Protein AF-A0A945FHS1-F1 (afdb_monomer_lite)

Sequence (230 aa):
MSFWIDMRTEGNWQTGWTIFYWGWWISWSPFVGIFIARISKGRTLREFVLNVFVVPALVTFVWLAVFGGTGLHMEINNTAEIADVVNTDVALSLHTVLEHLPFSTVTVALGTLLVIVFFVTSSDSGSLVVDMITSGGHPNPHTSQRIFWAFSEGAVACVLLYSGGLKALQTASIITGFPIVILLLVGCYGLVKAFRVDAAVEGVPSKTDLVAGYDSNATSEISDKNPQSA

Radius of gyration: 22.57 Å; chains: 1; bounding box: 72×39×58 Å

pLDDT: mean 85.51, std 13.27, range [36.81, 97.94]

Structure (mmCIF, N/CA/C/O backbone):
data_AF-A0A945FHS1-F1
#
_entry.id   AF-A0A945FHS1-F1
#
loop_
_atom_site.group_PDB
_atom_site.id
_atom_site.type_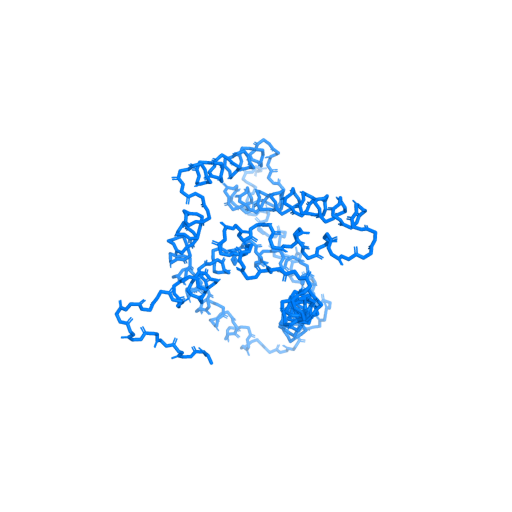symbol
_atom_site.label_atom_id
_atom_site.label_alt_id
_atom_site.label_comp_id
_atom_site.label_asym_id
_atom_site.label_entity_id
_atom_site.label_seq_id
_atom_site.pdbx_PDB_ins_code
_atom_site.Cartn_x
_atom_site.Cartn_y
_atom_site.Cartn_z
_atom_site.occupancy
_atom_site.B_iso_or_equiv
_atom_site.auth_seq_id
_atom_site.auth_comp_id
_atom_site.auth_asym_id
_atom_site.auth_atom_id
_atom_site.pdbx_PDB_model_num
ATOM 1 N N . MET A 1 1 ? -18.799 -1.098 -12.683 1.00 75.00 1 MET A N 1
ATOM 2 C CA . MET A 1 1 ? -18.170 0.019 -11.942 1.00 75.00 1 MET A CA 1
ATOM 3 C C . MET A 1 1 ? -17.055 0.727 -12.719 1.00 75.00 1 MET A C 1
ATOM 5 O O . MET A 1 1 ? -16.821 1.890 -12.440 1.00 75.00 1 MET A O 1
ATOM 9 N N . SER A 1 2 ? -16.399 0.104 -13.709 1.00 75.50 2 SER A N 1
ATOM 10 C CA . SER A 1 2 ? -15.180 0.642 -14.351 1.00 75.50 2 SER A CA 1
ATOM 11 C C . SER A 1 2 ? -15.298 2.009 -15.048 1.00 75.50 2 SER A C 1
ATOM 13 O O . SER A 1 2 ? -14.294 2.694 -15.177 1.00 75.50 2 SER A O 1
ATOM 15 N N . PHE A 1 3 ? -16.498 2.415 -15.475 1.00 85.00 3 PHE A N 1
ATOM 16 C CA . PHE A 1 3 ? -16.758 3.713 -16.124 1.00 85.00 3 PHE A CA 1
ATOM 17 C C . PHE A 1 3 ? -17.772 4.564 -15.353 1.00 85.00 3 PHE A C 1
ATOM 19 O O . PHE A 1 3 ? -18.408 5.450 -15.919 1.00 85.00 3 PHE A O 1
ATOM 26 N N . TRP A 1 4 ? -17.998 4.249 -14.078 1.00 85.06 4 TRP A N 1
ATOM 27 C CA . TRP A 1 4 ? -18.968 4.981 -13.280 1.00 85.06 4 TRP A CA 1
ATOM 28 C C . TRP A 1 4 ? -18.378 6.325 -12.840 1.00 85.06 4 TRP A C 1
ATOM 30 O O . TRP A 1 4 ? -17.307 6.369 -12.235 1.00 85.06 4 TRP A O 1
ATOM 40 N N . ILE A 1 5 ? -19.081 7.406 -13.174 1.00 84.81 5 ILE A N 1
ATOM 41 C CA . ILE A 1 5 ? -18.760 8.777 -12.782 1.00 84.81 5 ILE A CA 1
ATOM 42 C C . ILE A 1 5 ? -19.981 9.330 -12.058 1.00 84.81 5 ILE A C 1
ATOM 44 O O . ILE A 1 5 ? -21.092 9.296 -12.596 1.00 84.81 5 ILE A O 1
ATOM 48 N N . ASP A 1 6 ? -19.774 9.826 -10.845 1.00 82.88 6 ASP A N 1
ATOM 49 C CA . ASP A 1 6 ? -20.821 10.476 -10.077 1.00 82.88 6 ASP A CA 1
ATOM 50 C C . ASP A 1 6 ? -21.042 11.891 -10.622 1.00 82.88 6 ASP A C 1
ATOM 52 O O . ASP A 1 6 ? -20.223 12.788 -10.438 1.00 82.88 6 ASP A O 1
ATOM 56 N N . MET A 1 7 ? -22.142 12.083 -11.352 1.00 81.12 7 MET A N 1
ATOM 57 C CA . MET A 1 7 ? -22.537 13.393 -11.886 1.00 81.12 7 MET A CA 1
ATOM 58 C C . MET A 1 7 ? -23.374 14.207 -10.889 1.00 81.12 7 MET A C 1
ATOM 60 O O . MET A 1 7 ? -23.830 15.303 -11.217 1.00 81.12 7 MET A O 1
ATOM 64 N N . ARG A 1 8 ? -23.616 13.686 -9.679 1.00 83.00 8 ARG A N 1
ATOM 65 C CA . ARG A 1 8 ? -24.352 14.409 -8.642 1.00 83.00 8 ARG A CA 1
ATOM 66 C C . ARG A 1 8 ? -23.442 15.459 -8.012 1.00 83.00 8 ARG A C 1
ATOM 68 O O . ARG A 1 8 ? -22.370 15.141 -7.513 1.00 83.00 8 ARG A O 1
ATOM 75 N N . THR A 1 9 ? -23.919 16.695 -7.927 1.00 65.12 9 THR A N 1
ATOM 76 C CA . THR A 1 9 ? -23.208 17.822 -7.296 1.00 65.12 9 THR A CA 1
ATOM 77 C C . THR A 1 9 ? -22.876 17.608 -5.814 1.00 65.12 9 THR A C 1
ATOM 79 O O . THR A 1 9 ? -21.950 18.231 -5.309 1.00 65.12 9 THR A O 1
ATOM 82 N N . GLU A 1 10 ? -23.591 16.716 -5.123 1.00 66.94 10 GLU A N 1
ATOM 83 C CA . GLU A 1 10 ? -23.382 16.389 -3.700 1.00 66.94 10 GLU A CA 1
ATOM 84 C C . GLU A 1 10 ? -22.726 15.011 -3.476 1.00 66.94 10 GLU A C 1
ATOM 86 O O . GLU A 1 10 ? -22.517 14.583 -2.340 1.00 66.94 10 GLU A O 1
ATOM 91 N N . GLY A 1 11 ? -22.423 14.273 -4.547 1.00 67.12 11 GLY A N 1
ATOM 92 C CA . GLY A 1 11 ? -21.878 12.922 -4.465 1.00 67.12 11 GLY A CA 1
ATOM 93 C C . GLY A 1 11 ? -20.376 12.909 -4.176 1.00 67.12 11 GLY A C 1
ATOM 94 O O . GLY A 1 11 ? -19.567 13.112 -5.073 1.00 67.12 11 GLY A O 1
ATOM 95 N N . ASN A 1 12 ? -19.974 12.648 -2.926 1.00 81.25 12 ASN A N 1
ATOM 96 C CA . ASN A 1 12 ? -18.553 12.530 -2.542 1.00 81.25 12 ASN A CA 1
ATOM 97 C C . ASN A 1 12 ? -18.061 11.068 -2.450 1.00 81.25 12 ASN A C 1
ATOM 99 O O . ASN A 1 12 ? -16.925 10.789 -2.065 1.00 81.25 12 ASN A O 1
ATOM 103 N N . TRP A 1 13 ? -18.907 10.096 -2.802 1.00 86.50 13 TRP A N 1
ATOM 104 C CA . TRP A 1 13 ? -18.553 8.682 -2.671 1.00 86.50 13 TRP A CA 1
ATOM 105 C C . TRP A 1 13 ? -17.420 8.286 -3.628 1.00 86.50 13 TRP A C 1
ATOM 107 O O . TRP A 1 13 ? -16.480 7.595 -3.232 1.00 86.50 13 TRP A O 1
ATOM 117 N N . GLN A 1 14 ? -17.456 8.766 -4.877 1.00 88.06 14 GLN A N 1
ATOM 118 C CA . GLN A 1 14 ? -16.429 8.432 -5.868 1.00 88.06 14 GLN A CA 1
ATOM 119 C C . GLN A 1 14 ? -15.035 8.896 -5.427 1.00 88.06 14 GLN A C 1
ATOM 121 O O . GLN A 1 14 ? -14.067 8.146 -5.572 1.00 88.06 14 GLN A O 1
ATOM 126 N N . THR A 1 15 ? -14.942 10.104 -4.870 1.00 85.19 15 THR A N 1
ATOM 127 C CA . THR A 1 15 ? -13.688 10.685 -4.381 1.00 85.19 15 THR A CA 1
ATOM 128 C C . THR A 1 15 ? -13.183 9.961 -3.138 1.00 85.19 15 THR A C 1
ATOM 130 O O . THR A 1 15 ? -12.006 9.609 -3.086 1.00 85.19 15 THR A O 1
ATOM 133 N N . GLY A 1 16 ? -14.070 9.684 -2.174 1.00 86.25 16 GLY A N 1
ATOM 134 C CA . GLY A 1 16 ? -13.713 9.013 -0.920 1.00 86.25 16 GLY A CA 1
ATOM 135 C C . GLY A 1 16 ? -13.262 7.558 -1.082 1.00 86.25 16 GLY A C 1
ATOM 136 O O . GLY A 1 16 ? -12.476 7.076 -0.273 1.00 86.25 16 GLY A O 1
ATOM 137 N N . TRP A 1 17 ? -13.715 6.872 -2.135 1.00 89.81 17 TRP A N 1
ATOM 138 C CA . TRP A 1 17 ? -13.420 5.454 -2.352 1.00 89.81 17 TRP A CA 1
ATOM 139 C C . TRP A 1 17 ? -12.622 5.211 -3.626 1.00 89.81 17 TRP A C 1
ATOM 141 O O . TRP A 1 17 ? -11.438 4.888 -3.579 1.00 89.81 17 TRP A O 1
ATOM 151 N N . THR A 1 18 ? -13.266 5.360 -4.784 1.00 91.44 18 THR A N 1
ATOM 152 C CA . THR A 1 18 ? -12.695 4.919 -6.063 1.00 91.44 18 THR A CA 1
ATOM 153 C C . THR A 1 18 ? -11.445 5.725 -6.410 1.00 91.44 18 THR A C 1
ATOM 155 O O . THR A 1 18 ? -10.383 5.144 -6.614 1.00 91.44 18 THR A O 1
ATOM 158 N N . ILE A 1 19 ? -11.539 7.057 -6.439 1.00 90.19 19 ILE A N 1
ATOM 159 C CA . ILE A 1 19 ? -10.417 7.936 -6.809 1.00 90.19 19 ILE A CA 1
ATOM 160 C C . ILE A 1 19 ? -9.303 7.864 -5.763 1.00 90.19 19 ILE A C 1
ATOM 162 O O . ILE A 1 19 ? -8.133 7.820 -6.139 1.00 90.19 19 ILE A O 1
ATOM 166 N N . PHE A 1 20 ? -9.652 7.792 -4.475 1.00 91.38 20 PHE A N 1
ATOM 167 C CA . PHE A 1 20 ? -8.680 7.566 -3.408 1.00 91.38 20 PHE A CA 1
ATOM 168 C C . PHE A 1 20 ? -7.864 6.287 -3.640 1.00 91.38 20 PHE A C 1
ATOM 170 O O . PHE A 1 20 ? -6.638 6.366 -3.708 1.00 91.38 20 PHE A O 1
ATOM 177 N N . TYR A 1 21 ? -8.515 5.132 -3.822 1.00 92.94 21 TYR A N 1
ATOM 178 C CA . TYR A 1 21 ? -7.799 3.875 -4.049 1.00 92.94 21 TYR A CA 1
ATOM 179 C C . TYR A 1 21 ? -6.985 3.896 -5.344 1.00 92.94 21 TYR A C 1
ATOM 181 O O . TYR A 1 21 ? -5.862 3.407 -5.343 1.00 92.94 21 TYR A 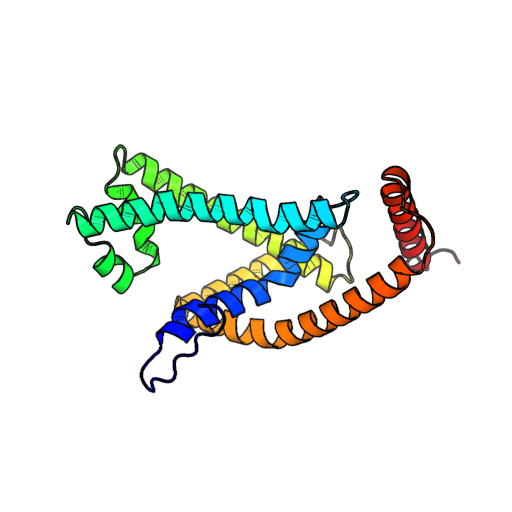O 1
ATOM 189 N N . TRP A 1 22 ? -7.481 4.502 -6.429 1.00 92.50 22 TRP A N 1
ATOM 190 C CA . TRP A 1 22 ? -6.669 4.700 -7.637 1.00 92.50 22 TRP A CA 1
ATOM 191 C C . TRP A 1 22 ? -5.402 5.509 -7.342 1.00 92.50 22 TRP A C 1
ATOM 193 O O . TRP A 1 22 ? -4.307 5.065 -7.679 1.00 92.50 22 TRP A O 1
ATOM 203 N N . GLY A 1 23 ? -5.539 6.663 -6.682 1.00 92.31 23 GLY A N 1
ATOM 204 C CA . GLY A 1 23 ? -4.409 7.514 -6.311 1.00 92.31 23 GLY A CA 1
ATOM 205 C C . GLY A 1 23 ? -3.408 6.799 -5.405 1.00 92.31 23 GLY A C 1
ATOM 206 O O . GLY A 1 23 ? -2.205 6.903 -5.624 1.00 92.31 23 GLY A O 1
ATOM 207 N N . TRP A 1 24 ? -3.898 6.022 -4.438 1.00 93.62 24 TRP A N 1
ATOM 208 C CA . TRP A 1 24 ? -3.073 5.196 -3.556 1.00 93.62 24 TRP A CA 1
ATOM 209 C C . TRP A 1 24 ? -2.323 4.095 -4.311 1.00 93.62 24 TRP A C 1
ATOM 211 O O . TRP A 1 24 ? -1.098 4.020 -4.225 1.00 93.62 24 TRP A O 1
ATOM 221 N N . TRP A 1 25 ? -3.004 3.270 -5.105 1.00 93.56 25 TRP A N 1
ATOM 222 C CA . TRP A 1 25 ? -2.327 2.195 -5.836 1.00 93.56 25 TRP A CA 1
ATOM 223 C C . TRP A 1 25 ? -1.302 2.727 -6.841 1.00 93.56 25 TRP A C 1
ATOM 225 O O . TRP A 1 25 ? -0.237 2.133 -7.006 1.00 93.56 25 TRP A O 1
ATOM 235 N N . ILE A 1 26 ? -1.594 3.863 -7.477 1.00 94.06 26 ILE A N 1
ATOM 236 C CA . ILE A 1 26 ? -0.668 4.530 -8.393 1.00 94.06 26 ILE A CA 1
ATOM 237 C C . ILE A 1 26 ? 0.544 5.097 -7.647 1.00 94.06 26 ILE A C 1
ATOM 239 O O . ILE A 1 26 ? 1.668 4.894 -8.096 1.00 94.06 26 ILE A O 1
ATOM 243 N N . SER A 1 27 ? 0.362 5.773 -6.508 1.00 90.62 27 SER A N 1
ATOM 244 C CA . SER A 1 27 ? 1.498 6.325 -5.753 1.00 90.62 27 SER A CA 1
ATOM 245 C C . SER A 1 27 ? 2.447 5.227 -5.253 1.00 90.62 27 SER A C 1
ATOM 247 O O . SER A 1 27 ? 3.658 5.433 -5.191 1.00 90.62 27 SER A O 1
ATOM 249 N N . TRP A 1 28 ? 1.919 4.031 -4.977 1.00 89.75 28 TRP A N 1
ATOM 250 C CA . TRP A 1 28 ? 2.687 2.857 -4.551 1.00 89.75 28 TRP A CA 1
ATOM 251 C C . TRP A 1 28 ? 3.297 2.036 -5.691 1.00 89.75 28 TRP A C 1
ATOM 253 O O . TRP A 1 28 ? 4.141 1.168 -5.443 1.00 89.75 28 TRP A O 1
ATOM 263 N N . SER A 1 29 ? 2.914 2.279 -6.945 1.00 90.88 29 SER A N 1
ATOM 264 C CA . SER A 1 29 ? 3.340 1.431 -8.058 1.00 90.88 29 SER A CA 1
ATOM 265 C C . SER A 1 29 ? 4.860 1.366 -8.280 1.00 90.88 29 SER A C 1
ATOM 267 O O . SER A 1 29 ? 5.324 0.285 -8.644 1.00 90.88 29 SER A O 1
ATOM 269 N N . PRO A 1 30 ? 5.675 2.429 -8.071 1.00 84.81 30 PRO A N 1
ATOM 270 C CA . PRO A 1 30 ? 7.128 2.324 -8.246 1.00 84.81 30 PRO A CA 1
ATOM 271 C C . PRO A 1 30 ? 7.759 1.358 -7.235 1.00 84.81 30 PRO A C 1
ATOM 273 O O . PRO A 1 30 ? 8.598 0.533 -7.597 1.00 84.81 30 PRO A O 1
ATOM 276 N N . PHE A 1 31 ? 7.292 1.418 -5.984 1.00 83.94 31 PHE A N 1
ATOM 277 C CA . PHE A 1 31 ? 7.721 0.537 -4.902 1.00 83.94 31 PHE A CA 1
ATOM 278 C C . PHE A 1 31 ? 7.384 -0.926 -5.207 1.00 83.94 31 PHE A C 1
ATOM 280 O O . PHE A 1 31 ? 8.269 -1.785 -5.264 1.00 83.94 31 PHE A O 1
ATOM 287 N N . VAL A 1 32 ? 6.106 -1.195 -5.482 1.00 89.00 32 VAL A N 1
ATOM 288 C CA . VAL A 1 32 ? 5.618 -2.547 -5.773 1.00 89.00 32 VAL A CA 1
ATOM 289 C C . VAL A 1 32 ? 6.242 -3.093 -7.060 1.00 89.00 32 VAL A C 1
ATOM 291 O O . VAL A 1 32 ? 6.604 -4.267 -7.117 1.00 89.00 32 VAL A O 1
ATOM 294 N N . GLY A 1 33 ? 6.429 -2.248 -8.075 1.00 87.94 33 GLY A N 1
ATOM 295 C CA . GLY A 1 33 ? 7.018 -2.621 -9.359 1.00 87.94 33 GLY A CA 1
ATOM 296 C C . GLY A 1 33 ? 8.448 -3.142 -9.232 1.00 87.94 33 GLY A C 1
ATOM 297 O O . GLY A 1 33 ? 8.756 -4.200 -9.779 1.00 87.94 33 GLY A O 1
ATOM 298 N N . ILE A 1 34 ? 9.308 -2.460 -8.465 1.00 84.81 34 ILE A N 1
ATOM 299 C CA . ILE A 1 34 ? 10.694 -2.901 -8.228 1.00 84.81 34 ILE A CA 1
ATOM 300 C C . ILE A 1 34 ? 10.718 -4.227 -7.462 1.00 84.81 34 ILE A C 1
ATOM 302 O O . ILE A 1 34 ? 11.462 -5.141 -7.827 1.00 84.81 34 ILE A O 1
ATOM 306 N N . PHE A 1 35 ? 9.891 -4.357 -6.422 1.00 83.06 35 PHE A N 1
ATOM 307 C CA . PHE A 1 35 ? 9.800 -5.589 -5.642 1.00 83.06 35 PHE A CA 1
ATOM 308 C C . PHE A 1 35 ? 9.368 -6.777 -6.511 1.00 83.06 35 PHE A C 1
ATOM 310 O O . PHE A 1 35 ? 10.050 -7.804 -6.556 1.00 83.06 35 PHE A O 1
ATOM 317 N N . ILE A 1 36 ? 8.272 -6.608 -7.256 1.00 88.25 36 ILE A N 1
ATOM 318 C CA . ILE A 1 36 ? 7.726 -7.626 -8.152 1.00 88.25 36 ILE A CA 1
ATOM 319 C C . ILE A 1 36 ? 8.733 -7.985 -9.253 1.00 88.25 36 ILE A C 1
ATOM 321 O O . ILE A 1 36 ? 8.897 -9.168 -9.553 1.00 88.25 36 ILE A O 1
ATOM 325 N N . ALA A 1 37 ? 9.449 -7.007 -9.816 1.00 85.94 37 ALA A N 1
ATOM 326 C CA . ALA A 1 37 ? 10.489 -7.257 -10.811 1.00 85.94 37 ALA A CA 1
ATOM 327 C C . ALA A 1 37 ? 11.614 -8.147 -10.255 1.00 85.94 37 ALA A C 1
ATOM 329 O O . ALA A 1 37 ? 12.014 -9.112 -10.906 1.00 85.94 37 ALA A O 1
ATOM 330 N N . ARG A 1 38 ? 12.076 -7.890 -9.022 1.00 82.12 38 ARG A N 1
ATOM 331 C CA . ARG A 1 38 ? 13.154 -8.662 -8.378 1.00 82.12 38 ARG A CA 1
ATOM 332 C C . ARG A 1 38 ? 12.782 -10.120 -8.130 1.00 82.12 38 ARG A C 1
ATOM 334 O O . ARG A 1 38 ? 13.566 -11.011 -8.446 1.00 82.12 38 ARG A O 1
ATOM 341 N N . ILE A 1 39 ? 11.585 -10.379 -7.605 1.00 86.25 39 ILE A N 1
ATOM 342 C CA . ILE A 1 39 ? 11.136 -11.754 -7.312 1.00 86.25 39 ILE A CA 1
ATOM 343 C C . ILE A 1 39 ? 10.682 -12.524 -8.563 1.00 86.25 39 ILE A C 1
ATOM 345 O O . ILE A 1 39 ? 10.406 -13.722 -8.491 1.00 86.25 39 ILE A O 1
ATOM 349 N N . SER A 1 40 ? 10.597 -11.845 -9.710 1.00 87.75 40 SER A N 1
ATOM 350 C CA . SER A 1 40 ? 10.141 -12.424 -10.977 1.00 87.75 40 SER A CA 1
ATOM 351 C C . SER A 1 40 ? 11.277 -12.777 -11.945 1.00 87.75 40 SER A C 1
ATOM 353 O O . SER A 1 40 ? 10.995 -13.131 -13.091 1.00 87.75 40 SER A O 1
ATOM 355 N N . LYS A 1 41 ? 12.548 -12.730 -11.504 1.00 82.25 41 LYS A N 1
ATOM 356 C CA . LYS A 1 41 ? 13.711 -13.135 -12.319 1.00 82.25 41 LYS A CA 1
ATOM 357 C C . LYS A 1 41 ? 13.510 -14.556 -12.874 1.00 82.25 41 LYS A C 1
ATOM 359 O O . LYS A 1 41 ? 13.178 -15.480 -12.135 1.00 82.25 41 LYS A O 1
ATOM 364 N N . GLY A 1 42 ? 13.708 -14.720 -14.185 1.00 82.50 42 GLY A N 1
ATOM 365 C CA . GLY A 1 42 ? 13.626 -16.016 -14.876 1.00 82.50 42 GLY A CA 1
ATOM 366 C C . GLY A 1 42 ? 12.209 -16.540 -15.157 1.00 82.50 42 GLY A C 1
ATOM 367 O O . GLY A 1 42 ? 12.068 -17.675 -15.616 1.00 82.50 42 GLY A O 1
ATOM 368 N N . ARG A 1 43 ? 11.156 -15.751 -14.898 1.00 85.88 43 ARG A N 1
ATOM 369 C CA . ARG A 1 43 ? 9.770 -16.099 -15.258 1.00 85.88 43 ARG A CA 1
ATOM 370 C C . ARG A 1 43 ? 9.427 -15.601 -16.659 1.00 85.88 43 ARG A C 1
ATOM 372 O O . ARG A 1 43 ? 9.873 -14.534 -17.071 1.00 85.88 43 ARG A O 1
ATOM 379 N N . THR A 1 44 ? 8.586 -16.340 -17.377 1.00 87.75 44 THR A N 1
ATOM 380 C CA . THR A 1 44 ? 8.021 -15.850 -18.646 1.00 87.75 44 THR A CA 1
ATOM 381 C C . THR A 1 44 ? 7.026 -14.714 -18.391 1.00 87.75 44 THR A C 1
ATOM 383 O O . THR A 1 44 ? 6.398 -14.660 -17.331 1.00 87.75 44 THR A O 1
ATOM 386 N N . LEU A 1 45 ? 6.800 -13.840 -19.380 1.00 88.00 45 LEU A N 1
ATOM 387 C CA . LEU A 1 45 ? 5.833 -12.739 -19.252 1.00 88.00 45 LEU A CA 1
ATOM 388 C C . LEU A 1 45 ? 4.416 -13.242 -18.916 1.00 88.00 45 LEU A C 1
ATOM 390 O O . LEU A 1 45 ? 3.698 -12.617 -18.142 1.00 88.00 45 LEU A O 1
ATOM 394 N N . ARG A 1 46 ? 4.019 -14.404 -19.451 1.00 89.19 46 ARG A N 1
ATOM 395 C CA . ARG A 1 46 ? 2.709 -15.007 -19.163 1.00 89.19 46 ARG A CA 1
ATOM 396 C C . ARG A 1 46 ? 2.599 -15.468 -17.710 1.00 89.19 46 ARG A C 1
ATOM 398 O O . ARG A 1 46 ? 1.612 -15.149 -17.054 1.00 89.19 46 ARG A O 1
ATOM 405 N N . GLU A 1 47 ? 3.594 -16.205 -17.212 1.00 90.69 47 GLU A N 1
ATOM 406 C CA . GLU A 1 47 ? 3.645 -16.633 -15.805 1.00 90.69 47 GLU A CA 1
ATOM 407 C C . GLU A 1 47 ? 3.692 -15.417 -14.872 1.00 90.69 47 GLU A C 1
ATOM 409 O O . GLU A 1 47 ? 3.037 -15.407 -13.832 1.00 90.69 47 GLU A O 1
ATOM 414 N N . PHE A 1 48 ? 4.445 -14.382 -15.247 1.00 90.88 48 PHE A N 1
ATOM 415 C CA . PHE A 1 48 ? 4.525 -13.123 -14.519 1.00 90.88 48 PHE A CA 1
ATOM 416 C C . PHE A 1 48 ? 3.151 -12.460 -14.377 1.00 90.88 48 PHE A C 1
ATOM 418 O O . PHE A 1 48 ? 2.682 -12.269 -13.257 1.00 90.88 48 PHE A O 1
ATOM 425 N N . VAL A 1 49 ? 2.482 -12.178 -15.501 1.00 92.94 49 VAL A N 1
ATOM 426 C CA . VAL A 1 49 ? 1.169 -11.519 -15.522 1.00 92.94 49 VAL A CA 1
ATOM 427 C C . VAL A 1 49 ? 0.155 -12.339 -14.724 1.00 92.94 49 VAL A C 1
ATOM 429 O O . VAL A 1 49 ? -0.465 -11.812 -13.805 1.00 92.94 49 VAL A O 1
ATOM 432 N N . LEU A 1 50 ? 0.025 -13.641 -14.991 1.00 94.69 50 LEU A N 1
ATOM 433 C CA . LEU A 1 50 ? -0.948 -14.476 -14.280 1.00 94.69 50 LEU A CA 1
ATOM 434 C C . LEU A 1 50 ? -0.725 -14.474 -12.764 1.00 94.69 50 LEU A C 1
ATOM 436 O O . LEU A 1 50 ? -1.683 -14.306 -12.016 1.00 94.69 50 LEU A O 1
ATOM 440 N N . ASN A 1 51 ? 0.520 -14.598 -12.301 1.00 91.88 51 ASN A N 1
ATOM 441 C CA . ASN A 1 51 ? 0.808 -14.598 -10.868 1.00 91.88 51 ASN A CA 1
ATOM 442 C C . ASN A 1 51 ? 0.503 -13.246 -10.211 1.00 91.88 51 ASN A C 1
ATOM 444 O O . ASN A 1 51 ? -0.076 -13.222 -9.127 1.00 91.88 51 ASN A O 1
ATOM 448 N N . VAL A 1 52 ? 0.862 -12.135 -10.863 1.00 93.31 52 VAL A N 1
ATOM 449 C CA . VAL A 1 52 ? 0.659 -10.776 -10.333 1.00 93.31 52 VAL A CA 1
ATOM 450 C C . VAL A 1 52 ? -0.823 -10.405 -10.265 1.00 93.31 52 VAL A C 1
ATOM 452 O O . VAL A 1 52 ? -1.224 -9.697 -9.347 1.00 93.31 52 VAL A O 1
ATOM 455 N N . PHE A 1 53 ? -1.652 -10.898 -11.187 1.00 93.69 53 PHE A N 1
ATOM 456 C CA . PHE A 1 53 ? -3.093 -10.644 -11.150 1.00 93.69 53 PHE A CA 1
ATOM 457 C C . PHE A 1 53 ? -3.844 -11.622 -10.240 1.00 93.69 53 PHE A C 1
ATOM 459 O O . PHE A 1 53 ? -4.659 -11.197 -9.426 1.00 93.69 53 PHE A O 1
ATOM 466 N N . VAL A 1 54 ? -3.594 -12.929 -10.364 1.00 96.06 54 VAL A N 1
ATOM 467 C CA . VAL A 1 54 ? -4.434 -13.959 -9.731 1.00 96.06 54 VAL A CA 1
ATOM 468 C C . VAL A 1 54 ? -4.133 -14.107 -8.245 1.00 96.06 54 VAL A C 1
ATOM 470 O O . VAL A 1 54 ? -5.064 -14.134 -7.442 1.00 96.06 54 VAL A O 1
ATOM 473 N N . VAL A 1 55 ? -2.857 -14.197 -7.857 1.00 95.00 55 VAL A N 1
ATOM 474 C CA . VAL A 1 55 ? -2.498 -14.494 -6.460 1.00 95.00 55 VAL A CA 1
ATOM 475 C C . VAL A 1 55 ? -2.963 -13.375 -5.518 1.00 95.00 55 VAL A C 1
ATOM 477 O O . VAL A 1 55 ? -3.679 -13.690 -4.564 1.00 95.00 55 VAL A O 1
ATOM 480 N N . PRO A 1 56 ? -2.673 -12.082 -5.775 1.00 93.75 56 PRO A N 1
ATOM 481 C CA . PRO A 1 56 ? -3.164 -11.007 -4.918 1.00 93.75 56 PRO A CA 1
ATOM 482 C C . PRO A 1 56 ? -4.689 -10.904 -4.923 1.00 93.75 56 PRO A C 1
ATOM 484 O O . PRO A 1 56 ? -5.279 -10.746 -3.860 1.00 93.75 56 PRO A O 1
ATOM 487 N N . ALA A 1 57 ? -5.342 -11.068 -6.081 1.00 96.12 57 ALA A N 1
ATOM 488 C CA . ALA A 1 57 ? -6.799 -11.009 -6.163 1.00 96.12 57 ALA A CA 1
ATOM 489 C C . ALA A 1 57 ? -7.474 -12.085 -5.301 1.00 96.12 57 ALA A C 1
ATOM 491 O O . ALA A 1 57 ? -8.446 -11.784 -4.612 1.00 96.12 57 ALA A O 1
ATOM 492 N N . LEU A 1 58 ? -6.949 -13.315 -5.292 1.00 97.50 58 LEU A N 1
ATOM 493 C CA . LEU A 1 58 ? -7.474 -14.392 -4.450 1.00 97.50 58 LEU A CA 1
ATOM 494 C C . LEU A 1 58 ? -7.262 -14.111 -2.962 1.00 97.50 58 LEU A C 1
ATOM 496 O O . LEU A 1 58 ? -8.184 -14.305 -2.173 1.00 97.50 58 LEU A O 1
ATOM 500 N N . VAL A 1 59 ? -6.081 -13.625 -2.575 1.00 96.94 59 VAL A N 1
ATOM 501 C CA . VAL A 1 59 ? -5.798 -13.274 -1.175 1.00 96.94 59 VAL A CA 1
ATOM 502 C C . VAL A 1 59 ? -6.714 -12.141 -0.710 1.00 96.94 59 VAL A C 1
ATOM 504 O O . VAL A 1 59 ? -7.342 -12.260 0.340 1.00 96.94 59 VAL A O 1
ATOM 507 N N . THR A 1 60 ? -6.860 -11.077 -1.505 1.00 96.06 60 THR A N 1
ATOM 508 C CA . THR A 1 60 ? -7.779 -9.971 -1.206 1.00 96.06 60 THR A CA 1
ATOM 509 C C . THR A 1 60 ? -9.230 -10.442 -1.168 1.00 96.06 60 THR A C 1
ATOM 511 O O . THR A 1 60 ? -9.975 -10.030 -0.284 1.00 96.06 60 THR A O 1
ATOM 514 N N . PHE A 1 61 ? -9.635 -11.330 -2.078 1.00 97.31 61 PHE A N 1
ATOM 515 C CA . PHE A 1 61 ? -10.977 -11.904 -2.078 1.00 97.31 61 PHE A CA 1
ATOM 516 C C . PHE A 1 61 ? -11.256 -12.679 -0.789 1.00 97.31 61 PHE A C 1
ATOM 518 O O . PHE A 1 61 ? -12.264 -12.421 -0.140 1.00 97.31 61 PHE A O 1
ATOM 525 N N . VAL A 1 62 ? -10.353 -13.578 -0.383 1.00 97.94 62 VAL A N 1
ATOM 526 C CA . VAL A 1 62 ? -10.492 -14.337 0.869 1.00 97.94 62 VAL A CA 1
ATOM 527 C C . VAL A 1 62 ? -10.523 -13.393 2.068 1.00 97.94 62 VAL A C 1
ATOM 529 O O . VAL A 1 62 ? -11.382 -13.539 2.931 1.00 97.94 62 VAL A O 1
ATOM 532 N N . TRP A 1 63 ? -9.644 -12.390 2.103 1.00 96.06 63 TRP A N 1
ATOM 533 C CA . TRP A 1 63 ? -9.614 -11.400 3.177 1.00 96.06 63 TRP A CA 1
ATOM 534 C C . TRP A 1 63 ? -10.944 -10.645 3.307 1.00 96.06 63 TRP A C 1
ATOM 536 O O . TRP A 1 63 ? -11.524 -10.589 4.390 1.00 96.06 63 TRP A O 1
ATOM 546 N N . LEU A 1 64 ? -11.461 -10.103 2.201 1.00 96.00 64 LEU A N 1
ATOM 547 C CA . LEU A 1 64 ? -12.730 -9.374 2.188 1.00 96.00 64 LEU A CA 1
ATOM 548 C C . LEU A 1 64 ? -13.924 -10.289 2.484 1.00 96.00 64 LEU A C 1
ATOM 550 O O . LEU A 1 64 ? -14.836 -9.879 3.196 1.00 96.00 64 LEU A O 1
ATOM 554 N N . ALA A 1 65 ? -13.916 -11.526 1.985 1.00 97.00 65 ALA A N 1
ATOM 555 C CA . ALA A 1 65 ? -14.971 -12.496 2.256 1.00 97.00 65 ALA A CA 1
ATOM 556 C C . ALA A 1 65 ? -15.019 -12.881 3.740 1.00 97.00 65 ALA A C 1
ATOM 558 O O . ALA A 1 65 ? -16.101 -12.934 4.319 1.00 97.00 65 ALA A O 1
ATOM 559 N N . VAL A 1 66 ? -13.862 -13.107 4.369 1.00 95.62 66 VAL A N 1
ATOM 560 C CA . VAL A 1 66 ? -13.782 -13.478 5.786 1.00 95.62 66 VAL A CA 1
ATOM 561 C C . VAL A 1 66 ? -14.101 -12.279 6.675 1.00 95.62 66 VAL A C 1
ATOM 563 O O . VAL A 1 66 ? -15.078 -12.323 7.415 1.00 95.62 66 VAL A O 1
ATOM 566 N N . PHE A 1 67 ? -13.330 -11.192 6.605 1.00 93.69 67 PHE A N 1
ATOM 567 C CA . PHE A 1 67 ? -13.493 -10.070 7.537 1.00 93.69 67 PHE A CA 1
ATOM 568 C C . PHE A 1 67 ? -14.682 -9.180 7.182 1.00 93.69 67 PHE A C 1
ATOM 570 O O . PHE A 1 67 ? -15.482 -8.850 8.054 1.00 93.69 67 PHE A O 1
ATOM 577 N N . GLY A 1 68 ? -14.838 -8.835 5.902 1.00 93.94 68 GLY A N 1
ATOM 578 C CA . GLY A 1 68 ? -15.973 -8.040 5.432 1.00 93.94 68 GLY A CA 1
ATOM 579 C C . GLY A 1 68 ? -17.293 -8.799 5.554 1.00 93.94 68 GLY A C 1
ATOM 580 O O . GLY A 1 68 ? -18.281 -8.232 6.013 1.00 93.94 68 GLY A O 1
ATOM 581 N N . GLY A 1 69 ? -17.300 -10.096 5.231 1.00 95.06 69 GLY A N 1
ATOM 582 C CA . GLY A 1 69 ? -18.465 -10.957 5.443 1.00 95.06 69 GLY A CA 1
ATOM 583 C C . GLY A 1 69 ? -18.829 -11.111 6.921 1.00 95.06 69 GLY A C 1
ATOM 584 O O . GLY A 1 69 ? -20.005 -11.022 7.262 1.00 95.06 69 GLY A O 1
ATOM 585 N N . THR A 1 70 ? -17.839 -11.271 7.808 1.00 94.50 70 THR A N 1
ATOM 586 C CA . THR A 1 70 ? -18.077 -11.345 9.263 1.00 94.50 70 THR A CA 1
ATOM 587 C C . THR A 1 70 ? -18.642 -10.037 9.808 1.00 94.50 70 THR A C 1
ATOM 589 O O . THR A 1 70 ? -19.655 -10.064 10.502 1.00 94.50 70 THR A O 1
ATOM 592 N N . GLY A 1 71 ? -18.045 -8.893 9.458 1.00 94.12 71 GLY A N 1
ATOM 593 C CA . GLY A 1 71 ? -18.543 -7.582 9.884 1.00 94.12 71 GLY A CA 1
ATOM 594 C C . GLY A 1 71 ? -19.968 -7.316 9.395 1.00 94.12 71 GLY A C 1
ATOM 595 O O . GLY A 1 71 ? -20.823 -6.905 10.173 1.00 94.12 71 GLY A O 1
ATOM 596 N N . LEU A 1 72 ? -20.261 -7.650 8.134 1.00 94.62 72 LEU A N 1
ATOM 597 C CA . LEU A 1 72 ? -21.607 -7.529 7.576 1.00 94.62 72 LEU A CA 1
ATOM 598 C C . LEU A 1 72 ? -22.612 -8.461 8.272 1.00 94.62 72 LEU A C 1
ATOM 600 O O . LEU A 1 72 ? -23.742 -8.063 8.537 1.00 94.62 72 LEU A O 1
ATOM 604 N N . HIS A 1 73 ? -22.210 -9.693 8.586 1.00 94.88 73 HIS A N 1
ATOM 605 C CA . HIS A 1 73 ? -23.048 -10.637 9.323 1.00 94.88 73 HIS A CA 1
ATOM 606 C C . HIS A 1 73 ? -23.354 -10.144 10.746 1.00 94.88 73 HIS A C 1
ATOM 608 O O . HIS A 1 73 ? -24.472 -10.325 11.221 1.00 94.88 73 HIS A O 1
ATOM 614 N N . MET A 1 74 ? -22.388 -9.527 11.430 1.00 94.50 74 MET A N 1
ATOM 615 C CA . MET A 1 74 ? -22.596 -8.947 12.763 1.00 94.50 74 MET A CA 1
ATOM 616 C C . MET A 1 74 ? -23.566 -7.761 12.726 1.00 94.50 74 MET A C 1
ATOM 618 O O . MET A 1 74 ? -24.457 -7.700 13.571 1.00 94.50 74 MET A O 1
ATOM 622 N N . GLU A 1 75 ? -23.439 -6.887 11.725 1.00 93.81 75 GLU A N 1
ATOM 623 C CA . GLU A 1 75 ? -24.328 -5.737 11.517 1.00 93.81 75 GLU A CA 1
ATOM 624 C C . GLU A 1 75 ? -25.770 -6.186 11.227 1.00 93.81 75 GLU A C 1
ATOM 626 O O . GLU A 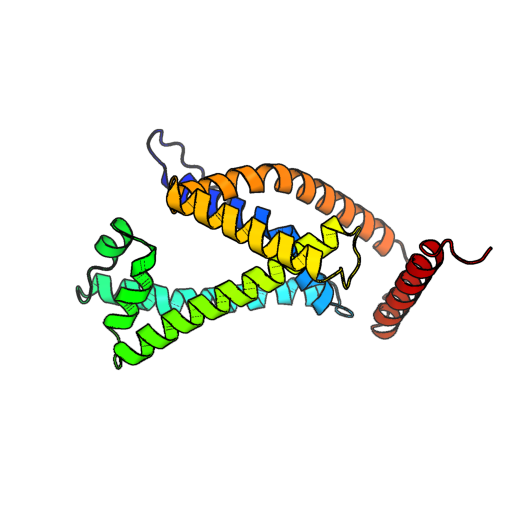1 75 ? -26.707 -5.788 11.912 1.00 93.81 75 GLU A O 1
ATOM 631 N N . ILE A 1 76 ? -25.962 -7.092 10.257 1.00 95.12 76 ILE A N 1
ATOM 632 C CA . ILE A 1 76 ? -27.299 -7.574 9.860 1.00 95.12 76 ILE A CA 1
ATOM 633 C C . ILE A 1 76 ? -28.021 -8.267 11.024 1.00 95.12 76 ILE A C 1
ATOM 635 O O . ILE A 1 76 ? -29.241 -8.157 11.156 1.00 95.12 76 ILE A O 1
ATOM 639 N N . ASN A 1 77 ? -27.280 -8.981 11.874 1.00 94.50 77 ASN A N 1
ATOM 640 C CA . ASN A 1 77 ? -27.840 -9.676 13.030 1.00 94.50 77 ASN A CA 1
ATOM 641 C C . ASN A 1 77 ? -27.892 -8.812 14.300 1.00 94.50 77 ASN A C 1
ATOM 643 O O . ASN A 1 77 ? -28.211 -9.345 15.362 1.00 94.50 77 ASN A O 1
ATOM 647 N N . ASN A 1 78 ? -27.585 -7.511 14.220 1.00 90.50 78 ASN A N 1
ATOM 648 C CA . ASN A 1 78 ? -27.538 -6.582 15.359 1.00 90.50 78 ASN A CA 1
ATOM 649 C C . ASN A 1 78 ? -26.662 -7.093 16.522 1.00 90.50 78 ASN A C 1
ATOM 651 O O . ASN A 1 78 ? -26.976 -6.897 17.693 1.00 90.50 78 ASN A O 1
ATOM 655 N N . THR A 1 79 ? -25.589 -7.822 16.202 1.00 87.75 79 THR A N 1
ATOM 656 C CA . THR A 1 79 ? -24.636 -8.352 17.193 1.00 87.75 79 THR A CA 1
ATOM 657 C C . THR A 1 79 ? -23.579 -7.314 17.566 1.00 87.75 79 THR A C 1
ATOM 659 O O . THR A 1 79 ? -23.086 -7.331 18.688 1.00 87.75 79 THR A O 1
ATOM 662 N N . ALA A 1 80 ? -23.245 -6.424 16.630 1.00 86.12 80 ALA A N 1
ATOM 663 C CA . ALA A 1 80 ? -22.364 -5.281 16.827 1.00 86.12 80 ALA A CA 1
ATOM 664 C C . ALA A 1 80 ? -22.782 -4.155 15.870 1.00 86.12 80 ALA A C 1
ATOM 666 O O . ALA A 1 80 ? -23.113 -4.434 14.718 1.00 86.12 80 ALA A O 1
ATOM 667 N N . GLU A 1 81 ? -22.734 -2.905 16.333 1.00 88.25 81 GLU A N 1
ATOM 668 C CA . GLU A 1 81 ? -23.053 -1.698 15.550 1.00 88.25 81 GLU A CA 1
ATOM 669 C C . GLU A 1 81 ? -21.816 -1.242 14.749 1.00 88.25 81 GLU A C 1
ATOM 671 O O . GLU A 1 81 ? -21.218 -0.192 14.993 1.00 88.25 81 GLU A O 1
ATOM 676 N N . ILE A 1 82 ? -21.368 -2.079 13.808 1.00 91.06 82 ILE A N 1
ATOM 677 C CA . ILE A 1 82 ? -20.152 -1.846 13.016 1.00 91.06 82 ILE A CA 1
ATOM 678 C C . ILE A 1 82 ? -20.293 -0.585 12.157 1.00 91.06 82 ILE A C 1
ATOM 680 O O . ILE A 1 82 ? -19.318 0.152 11.994 1.00 91.06 82 ILE A O 1
ATOM 684 N N . ALA A 1 83 ? -21.485 -0.314 11.619 1.00 89.88 83 ALA A N 1
ATOM 685 C CA . ALA A 1 83 ? -21.733 0.872 10.802 1.00 89.88 83 ALA A CA 1
ATOM 686 C C . ALA A 1 83 ? -21.479 2.178 11.576 1.00 89.88 83 ALA A C 1
ATOM 688 O O . ALA A 1 83 ? -20.815 3.083 11.060 1.00 89.88 83 ALA A O 1
ATOM 689 N N . ASP A 1 84 ? -21.937 2.259 12.824 1.00 91.06 84 ASP A N 1
ATOM 690 C CA . ASP A 1 84 ? -21.773 3.449 13.664 1.00 91.06 84 ASP A CA 1
ATOM 691 C C . ASP A 1 84 ? -20.322 3.634 14.121 1.00 91.06 84 ASP A C 1
ATOM 693 O O . ASP A 1 84 ? -19.797 4.755 14.111 1.00 91.06 84 ASP A O 1
ATOM 697 N N . VAL A 1 85 ? -19.626 2.530 14.416 1.00 91.44 85 VAL A N 1
ATOM 698 C CA . VAL A 1 85 ? -18.182 2.556 14.688 1.00 91.44 85 VAL A CA 1
ATOM 699 C C . VAL A 1 85 ? -17.411 3.076 13.476 1.00 91.44 85 VAL A C 1
ATOM 701 O O . VAL A 1 85 ? -16.597 3.981 13.628 1.00 91.44 85 VAL A O 1
ATOM 704 N N . VAL A 1 86 ? -17.686 2.570 12.268 1.00 88.88 86 VAL A N 1
ATOM 705 C CA . VAL A 1 86 ? -17.015 3.008 11.028 1.00 88.88 86 VAL A CA 1
ATOM 706 C C . VAL A 1 86 ? -17.252 4.494 10.747 1.00 88.88 86 VAL A C 1
ATOM 708 O O . VAL A 1 86 ? -16.333 5.181 10.299 1.00 88.88 86 VAL A O 1
ATOM 711 N N . ASN A 1 87 ? -18.458 5.001 11.019 1.00 87.81 87 ASN A N 1
ATOM 712 C CA . ASN A 1 87 ? -18.784 6.420 10.856 1.00 87.81 87 ASN A CA 1
ATOM 713 C C . ASN A 1 87 ? -18.036 7.320 11.851 1.00 87.81 87 ASN A C 1
ATOM 715 O O . ASN A 1 87 ? -17.761 8.478 11.535 1.00 87.81 87 ASN A O 1
ATOM 719 N N . THR A 1 88 ? -17.704 6.795 13.032 1.00 88.19 88 THR A N 1
ATOM 720 C CA . THR A 1 88 ? -16.957 7.520 14.065 1.00 88.19 88 THR A CA 1
ATOM 721 C C . THR A 1 88 ? -15.453 7.451 13.812 1.00 88.19 88 THR A C 1
ATOM 723 O O . THR A 1 88 ? -14.789 8.481 13.706 1.00 88.19 88 THR A O 1
ATOM 726 N N . ASP A 1 89 ? -14.916 6.236 13.695 1.00 87.25 89 ASP A N 1
ATOM 727 C CA . ASP A 1 89 ? -13.515 5.976 13.395 1.00 87.25 89 ASP A CA 1
ATOM 728 C C . ASP A 1 89 ? -13.351 4.632 12.671 1.00 87.25 89 ASP A C 1
ATOM 730 O O . ASP A 1 89 ? -13.463 3.543 13.243 1.00 87.25 89 ASP A O 1
ATOM 734 N N . VAL A 1 90 ? -13.001 4.718 11.389 1.00 87.88 90 VAL A N 1
ATOM 735 C CA . VAL A 1 90 ? -12.733 3.558 10.534 1.00 87.88 90 VAL A CA 1
ATOM 736 C C . VAL A 1 90 ? -11.630 2.664 11.118 1.00 87.88 90 VAL A C 1
ATOM 738 O O . VAL A 1 90 ? -11.677 1.447 10.926 1.00 87.88 90 VAL A O 1
ATOM 741 N N . ALA A 1 91 ? -10.659 3.218 11.854 1.00 86.56 91 ALA A N 1
ATOM 742 C CA . ALA A 1 91 ? -9.557 2.456 12.437 1.00 86.56 91 ALA A CA 1
ATOM 743 C C . ALA A 1 91 ? -10.016 1.465 13.522 1.00 86.56 91 ALA A C 1
ATOM 745 O O . ALA A 1 91 ? -9.351 0.450 13.737 1.00 86.56 91 ALA A O 1
ATOM 746 N N . LEU A 1 92 ? -11.162 1.715 14.166 1.00 89.25 92 LEU A N 1
ATOM 747 C CA . LEU A 1 92 ? -11.713 0.842 15.207 1.00 89.25 92 LEU A CA 1
ATOM 748 C C . LEU A 1 92 ? -12.527 -0.330 14.647 1.00 89.25 92 LEU A C 1
ATOM 750 O O . LEU A 1 92 ? -12.721 -1.321 15.343 1.00 89.25 92 LEU A O 1
ATOM 754 N N . SER A 1 93 ? -12.942 -0.272 13.380 1.00 91.06 93 SER A N 1
ATOM 755 C CA . SER A 1 93 ? -13.832 -1.271 12.769 1.00 91.06 93 SER A CA 1
ATOM 756 C C . SER A 1 93 ? -13.330 -2.715 12.893 1.00 91.06 93 SER A C 1
ATOM 758 O O . SER A 1 93 ? -14.070 -3.603 13.316 1.00 91.06 93 SER A O 1
ATOM 760 N N . LEU A 1 94 ? -12.051 -2.961 12.584 1.00 91.19 94 LEU A N 1
ATOM 761 C CA . LEU A 1 94 ? -11.446 -4.287 12.728 1.00 91.19 94 LEU A CA 1
ATOM 762 C C . LEU A 1 94 ? -11.384 -4.715 14.197 1.00 91.19 94 LEU A C 1
ATOM 764 O O . LEU A 1 94 ? -11.616 -5.882 14.501 1.00 91.19 94 LEU A O 1
ATOM 768 N N . HIS A 1 95 ? -11.081 -3.782 15.100 1.00 91.31 95 HIS A N 1
ATOM 769 C CA . HIS A 1 95 ? -10.998 -4.058 16.530 1.00 91.31 95 HIS A CA 1
ATOM 770 C C . HIS A 1 95 ? -12.348 -4.532 17.068 1.00 91.31 95 HIS A C 1
ATOM 772 O O . HIS A 1 95 ? -12.420 -5.607 17.655 1.00 91.31 95 HIS A O 1
ATOM 778 N N . THR A 1 96 ? -13.423 -3.807 16.754 1.00 91.81 96 THR A N 1
ATOM 779 C CA . THR A 1 96 ? -14.785 -4.164 17.162 1.00 91.81 96 THR A CA 1
ATOM 780 C C . THR A 1 96 ? -15.203 -5.530 16.623 1.00 91.81 96 THR A C 1
ATOM 782 O O . THR A 1 96 ? -15.786 -6.322 17.360 1.00 91.81 96 THR A O 1
ATOM 785 N N . VAL A 1 97 ? -14.863 -5.863 15.372 1.00 93.06 97 VAL A N 1
ATOM 786 C CA . VAL A 1 97 ? -15.130 -7.210 14.836 1.00 93.06 97 VAL A CA 1
ATOM 787 C C . VAL A 1 97 ? -14.402 -8.281 15.655 1.00 93.06 97 VAL A C 1
ATOM 789 O O . VAL A 1 97 ? -15.005 -9.290 16.011 1.00 93.06 97 VAL A O 1
ATOM 792 N N . LEU A 1 98 ? -13.124 -8.074 15.986 1.00 93.12 98 LEU A N 1
ATOM 793 C CA . LEU A 1 98 ? -12.333 -9.040 16.758 1.00 93.12 98 LEU A CA 1
ATOM 794 C C . LEU A 1 98 ? -12.800 -9.173 18.216 1.00 93.12 98 LEU A C 1
ATOM 796 O O . LEU A 1 98 ? -12.705 -10.266 18.777 1.00 93.12 98 LEU A O 1
ATOM 800 N N . GLU A 1 99 ? -13.331 -8.103 18.813 1.00 93.12 99 GLU A N 1
ATOM 801 C CA . GLU A 1 99 ? -13.895 -8.110 20.169 1.00 93.12 99 GLU A CA 1
ATOM 802 C C . GLU A 1 99 ? -15.130 -9.007 20.301 1.00 93.12 99 GLU A C 1
ATOM 804 O O . GLU A 1 99 ? -15.347 -9.607 21.354 1.00 93.12 99 GLU A O 1
ATOM 809 N N . HIS A 1 100 ? -15.909 -9.138 19.226 1.00 91.81 100 HIS A N 1
ATOM 810 C CA . HIS A 1 100 ? -17.124 -9.955 19.188 1.00 91.81 100 HIS A CA 1
ATOM 811 C C . HIS A 1 100 ? -16.865 -11.413 18.775 1.00 91.81 100 HIS A C 1
ATOM 813 O O . HIS A 1 100 ? -17.800 -12.209 18.669 1.00 91.81 100 HIS A O 1
ATOM 819 N N . LEU A 1 101 ? -15.603 -11.792 18.547 1.00 91.06 101 LEU A N 1
ATOM 820 C CA . LEU A 1 101 ? -15.202 -13.173 18.282 1.00 91.06 101 LEU A CA 1
ATOM 821 C C . LEU A 1 101 ? -14.795 -13.899 19.577 1.00 91.06 101 LEU A C 1
ATOM 823 O O . LEU A 1 101 ? -14.350 -13.270 20.542 1.00 91.06 101 LEU A O 1
ATOM 827 N N . PRO A 1 102 ? -14.907 -15.242 19.625 1.00 89.69 102 PRO A N 1
ATOM 828 C CA . PRO A 1 102 ? -14.405 -16.009 20.760 1.00 89.69 102 PRO A CA 1
ATOM 829 C C . PRO A 1 102 ? -12.900 -15.772 20.951 1.00 89.69 102 PRO A C 1
ATOM 831 O O . PRO A 1 102 ? -12.156 -15.637 19.981 1.00 89.69 102 PRO A O 1
ATOM 834 N N . PHE A 1 103 ? -12.450 -15.764 22.211 1.00 92.50 103 PHE A N 1
ATOM 835 C CA . PHE A 1 103 ? -11.071 -15.421 22.594 1.00 92.50 103 PHE A CA 1
ATOM 836 C C . PHE A 1 103 ? -10.648 -13.989 22.216 1.00 92.50 103 PHE A C 1
ATOM 838 O O . PHE A 1 103 ? -9.480 -13.756 21.902 1.00 92.50 103 PHE A O 1
ATOM 845 N N . SER A 1 104 ? -11.579 -13.034 22.299 1.00 92.31 104 SER A N 1
ATOM 846 C CA . SER A 1 104 ? -11.398 -11.621 21.938 1.00 92.31 104 SER A CA 1
ATOM 847 C C . SER A 1 104 ? -10.086 -10.997 22.419 1.00 92.31 104 SER A C 1
ATOM 849 O O . SER A 1 104 ? -9.366 -10.396 21.631 1.00 92.31 104 SER A O 1
ATOM 851 N N . THR A 1 105 ? -9.698 -11.194 23.683 1.00 92.88 105 THR A N 1
ATOM 852 C CA . THR A 1 105 ? -8.435 -10.652 24.216 1.00 92.88 105 THR A CA 1
ATOM 853 C C . THR A 1 105 ? -7.213 -11.109 23.412 1.00 92.88 105 THR A C 1
ATOM 855 O O . THR A 1 105 ? -6.300 -10.323 23.172 1.00 92.88 105 THR A O 1
ATOM 858 N N . VAL A 1 106 ? -7.192 -12.371 22.971 1.00 94.50 106 VAL A N 1
ATOM 859 C CA . VAL A 1 106 ? -6.079 -12.943 22.202 1.00 94.50 106 VAL A CA 1
ATOM 860 C C . VAL A 1 106 ? -6.126 -12.473 20.752 1.00 94.50 106 VAL A C 1
ATOM 862 O O . VAL A 1 106 ? -5.097 -12.072 20.211 1.00 94.50 106 VAL A O 1
ATOM 865 N N . THR A 1 107 ? -7.300 -12.505 20.116 1.00 93.38 107 THR A N 1
ATOM 866 C CA . THR A 1 107 ? -7.459 -12.117 18.705 1.00 93.38 107 THR A CA 1
ATOM 867 C C . THR A 1 107 ? -7.190 -10.631 18.497 1.00 93.38 107 THR A C 1
ATOM 869 O O . THR A 1 107 ? -6.487 -10.275 17.554 1.00 93.38 107 THR A O 1
ATOM 872 N N . VAL A 1 108 ? -7.665 -9.777 19.405 1.00 94.69 108 VAL A N 1
ATOM 873 C CA . VAL A 1 108 ? -7.386 -8.339 19.421 1.00 94.69 108 VAL A CA 1
ATOM 874 C C . VAL A 1 108 ? -5.893 -8.075 19.601 1.00 94.69 108 VAL A C 1
ATOM 876 O O . VAL A 1 108 ? -5.301 -7.372 18.784 1.00 94.69 108 VAL A O 1
ATOM 879 N N . ALA A 1 109 ? -5.260 -8.673 20.618 1.00 94.69 109 ALA A N 1
ATOM 880 C CA . ALA A 1 109 ? -3.832 -8.477 20.868 1.00 94.69 109 ALA A CA 1
ATOM 881 C C . ALA A 1 109 ? -2.977 -8.926 19.673 1.00 94.69 109 ALA A C 1
ATOM 883 O O . ALA A 1 109 ? -2.051 -8.222 19.264 1.00 94.69 109 ALA A O 1
ATOM 884 N N . LEU A 1 110 ? -3.315 -10.073 19.075 1.00 94.44 110 LEU A N 1
ATOM 885 C CA . LEU A 1 110 ? -2.646 -10.577 17.882 1.00 94.44 110 LEU A CA 1
ATOM 886 C C . LEU A 1 110 ? -2.887 -9.666 16.672 1.00 94.44 110 LEU A C 1
ATOM 888 O O . LEU A 1 110 ? -1.946 -9.378 15.940 1.00 94.44 110 LEU A O 1
ATOM 892 N N . GLY A 1 111 ? -4.115 -9.184 16.476 1.00 93.12 111 GLY A N 1
ATOM 893 C CA . GLY A 1 111 ? -4.461 -8.251 15.406 1.00 93.12 111 GLY A CA 1
ATOM 894 C C . GLY A 1 111 ? -3.654 -6.957 15.496 1.00 93.12 111 GLY A C 1
ATOM 895 O O . GLY A 1 111 ? -3.029 -6.552 14.517 1.00 93.12 111 GLY A O 1
ATOM 896 N N . THR A 1 112 ? -3.579 -6.355 16.685 1.00 94.12 112 THR A N 1
ATOM 897 C CA . THR A 1 112 ? -2.753 -5.164 16.929 1.00 94.12 112 THR A CA 1
ATOM 898 C C . THR A 1 112 ? -1.274 -5.441 16.661 1.00 94.12 112 THR A C 1
ATOM 900 O O . THR A 1 112 ? -0.622 -4.656 15.973 1.00 94.12 112 THR A O 1
ATOM 903 N N . LEU A 1 113 ? -0.741 -6.571 17.138 1.00 95.94 113 LEU A N 1
ATOM 904 C CA . LEU A 1 113 ? 0.647 -6.958 16.877 1.00 95.94 113 LEU A CA 1
ATOM 905 C C . LEU A 1 113 ? 0.922 -7.120 15.374 1.00 95.94 113 LEU A C 1
ATOM 907 O O . LEU A 1 113 ? 1.936 -6.631 14.883 1.00 95.94 113 LEU A O 1
ATOM 911 N N . LEU A 1 114 ? 0.019 -7.768 14.634 1.00 95.19 114 LEU A N 1
ATOM 912 C CA . LEU A 1 114 ? 0.154 -7.962 13.191 1.00 95.19 114 LEU A CA 1
ATOM 913 C C . LEU A 1 114 ? 0.128 -6.637 12.427 1.00 95.19 114 LEU A C 1
ATOM 915 O O . LEU A 1 114 ? 0.922 -6.469 11.506 1.00 95.19 114 LEU A O 1
ATOM 919 N N . VAL A 1 115 ? -0.721 -5.683 12.823 1.00 93.94 115 VAL A N 1
ATOM 920 C CA . VAL A 1 115 ? -0.732 -4.333 12.234 1.00 93.94 115 VAL A CA 1
ATOM 921 C C . VAL A 1 115 ? 0.599 -3.620 12.481 1.00 93.94 115 VAL A C 1
ATOM 923 O O . VAL A 1 115 ? 1.149 -3.032 11.551 1.00 93.94 115 VAL A O 1
ATOM 926 N N . ILE A 1 116 ? 1.160 -3.717 13.692 1.00 95.12 116 ILE A N 1
ATOM 927 C CA . ILE A 1 116 ? 2.470 -3.130 14.021 1.00 95.12 116 ILE A CA 1
ATOM 928 C C . ILE A 1 116 ? 3.577 -3.761 13.171 1.00 95.12 116 ILE A C 1
ATOM 930 O O . ILE A 1 116 ? 4.361 -3.044 12.553 1.00 95.12 116 ILE A O 1
ATOM 934 N N . VAL A 1 117 ? 3.634 -5.094 13.106 1.00 96.38 117 VAL A N 1
ATOM 935 C CA . VAL A 1 117 ? 4.636 -5.811 12.304 1.00 96.38 117 VAL A CA 1
ATOM 936 C C . VAL A 1 117 ? 4.501 -5.442 10.829 1.00 96.38 117 VAL A C 1
ATOM 938 O O . VAL A 1 117 ? 5.494 -5.092 10.197 1.00 96.38 117 VAL A O 1
ATOM 941 N N . PHE A 1 118 ? 3.280 -5.444 10.291 1.00 93.44 118 PHE A N 1
ATOM 942 C CA . PHE A 1 118 ? 3.023 -5.068 8.904 1.00 93.44 118 PHE A CA 1
ATOM 943 C C . PHE A 1 118 ? 3.468 -3.634 8.609 1.00 93.44 118 PHE A C 1
ATOM 945 O O . PHE A 1 118 ? 4.104 -3.394 7.582 1.00 93.44 118 PHE A O 1
ATOM 952 N N . PHE A 1 119 ? 3.186 -2.693 9.514 1.00 91.75 119 PHE A N 1
ATOM 953 C CA . PHE A 1 119 ? 3.621 -1.307 9.385 1.00 91.75 119 PHE A CA 1
ATOM 954 C C . PHE A 1 119 ? 5.150 -1.195 9.366 1.00 91.75 119 PHE A C 1
ATOM 956 O O . PHE A 1 119 ? 5.703 -0.596 8.445 1.00 91.75 119 PHE A O 1
ATOM 963 N N . VAL A 1 120 ? 5.841 -1.826 10.323 1.00 92.38 120 VAL A N 1
ATOM 964 C CA . VAL A 1 120 ? 7.311 -1.793 10.419 1.00 92.38 120 VAL A CA 1
ATOM 965 C C . VAL A 1 120 ? 7.963 -2.431 9.192 1.00 92.38 120 VAL A C 1
ATOM 967 O O . VAL A 1 120 ? 8.852 -1.833 8.594 1.00 92.38 120 VAL A O 1
ATOM 970 N N . THR A 1 121 ? 7.507 -3.610 8.766 1.00 92.38 121 THR A N 1
ATOM 971 C CA . THR A 1 121 ? 8.061 -4.303 7.591 1.00 92.38 121 THR A CA 1
ATOM 972 C C . THR A 1 121 ? 7.795 -3.543 6.289 1.00 92.38 121 THR A C 1
ATOM 974 O O . THR A 1 121 ? 8.665 -3.489 5.415 1.00 92.38 121 THR A O 1
ATOM 977 N N . SER A 1 122 ? 6.613 -2.933 6.152 1.00 90.31 122 SER A N 1
ATOM 978 C CA . SER A 1 122 ? 6.268 -2.134 4.970 1.00 90.31 122 SER A CA 1
ATOM 979 C C . SER A 1 122 ? 7.084 -0.847 4.909 1.00 90.31 122 SER A C 1
ATOM 981 O O . SER A 1 122 ? 7.610 -0.518 3.849 1.00 90.31 122 SER A O 1
ATOM 983 N N . SER A 1 123 ? 7.243 -0.161 6.045 1.00 90.62 123 SER A N 1
ATOM 984 C CA . SER A 1 123 ? 8.093 1.026 6.175 1.00 90.62 123 SER A CA 1
ATOM 985 C C . SER A 1 123 ? 9.548 0.698 5.825 1.00 90.62 123 SER A C 1
ATOM 987 O O . SER A 1 123 ? 10.123 1.331 4.945 1.00 90.62 123 SER A O 1
ATOM 989 N N . ASP A 1 124 ? 10.104 -0.374 6.396 1.00 88.38 124 ASP A N 1
ATOM 990 C CA . ASP A 1 124 ? 11.476 -0.821 6.130 1.00 88.38 124 ASP A CA 1
ATOM 991 C C . ASP A 1 124 ? 11.732 -1.123 4.640 1.00 88.38 124 ASP A C 1
ATOM 993 O O . ASP A 1 124 ? 12.779 -0.762 4.084 1.00 88.38 124 ASP A O 1
ATOM 997 N N . SER A 1 125 ? 10.760 -1.757 3.979 1.00 88.44 125 SER A N 1
ATOM 998 C CA . SER A 1 125 ? 10.820 -2.053 2.545 1.00 88.44 125 SER A CA 1
ATOM 999 C C . SER A 1 125 ? 10.685 -0.784 1.696 1.00 88.44 125 SER A C 1
ATOM 1001 O O . SER A 1 125 ? 11.414 -0.623 0.716 1.00 88.44 125 SER A O 1
ATOM 1003 N N . GLY A 1 126 ? 9.777 0.123 2.068 1.00 87.62 126 GLY A N 1
ATOM 1004 C CA . GLY A 1 126 ? 9.536 1.388 1.373 1.00 87.62 126 GLY A CA 1
ATOM 1005 C C . GLY A 1 126 ? 10.776 2.274 1.361 1.00 87.62 126 GLY A C 1
ATOM 1006 O O . GLY A 1 126 ? 11.269 2.631 0.288 1.00 87.62 126 GLY A O 1
ATOM 1007 N N . SER A 1 127 ? 11.356 2.515 2.538 1.00 89.25 127 SER A N 1
ATOM 1008 C CA . SER A 1 127 ? 12.540 3.363 2.674 1.00 89.25 127 SER A CA 1
ATOM 1009 C C . SER A 1 127 ? 13.755 2.787 1.945 1.00 89.25 127 SER A C 1
ATOM 1011 O O . SER A 1 127 ? 14.577 3.537 1.426 1.00 89.25 127 SER A O 1
ATOM 1013 N N . LEU A 1 128 ? 13.862 1.455 1.838 1.00 87.56 128 LEU A N 1
ATOM 1014 C CA . LEU A 1 128 ? 14.898 0.803 1.033 1.00 87.56 128 LEU A CA 1
ATOM 1015 C C . LEU A 1 128 ? 14.770 1.150 -0.457 1.00 87.56 128 LEU A C 1
ATOM 1017 O O . LEU A 1 128 ? 15.773 1.404 -1.119 1.00 87.56 128 LEU A O 1
ATOM 1021 N N . VAL A 1 129 ? 13.552 1.168 -0.999 1.00 87.06 129 VAL A N 1
ATOM 1022 C CA . VAL A 1 129 ? 13.339 1.507 -2.412 1.00 87.06 129 VAL A CA 1
ATOM 1023 C C . VAL A 1 129 ? 13.583 2.990 -2.672 1.00 87.06 129 VAL A C 1
ATOM 1025 O O . VAL A 1 129 ? 14.210 3.330 -3.676 1.00 87.06 129 VAL A O 1
ATOM 1028 N N . VAL A 1 130 ? 13.148 3.873 -1.771 1.00 88.81 130 VAL A N 1
ATOM 1029 C CA . VAL A 1 130 ? 13.452 5.309 -1.874 1.00 88.81 130 VAL A CA 1
ATOM 1030 C C . VAL A 1 130 ? 14.965 5.539 -1.862 1.00 88.81 130 VAL A C 1
ATOM 1032 O O . VAL A 1 130 ? 15.492 6.294 -2.685 1.00 88.81 130 VAL A O 1
ATOM 1035 N N . ASP A 1 131 ? 15.687 4.825 -1.001 1.00 88.94 131 ASP A N 1
ATOM 1036 C CA . ASP A 1 131 ? 17.143 4.878 -0.937 1.00 88.94 131 ASP A CA 1
ATOM 1037 C C . ASP A 1 131 ? 17.802 4.390 -2.242 1.00 88.94 131 ASP A C 1
ATOM 1039 O O . ASP A 1 131 ? 18.674 5.053 -2.803 1.00 88.94 131 ASP A O 1
ATOM 1043 N N . MET A 1 132 ? 17.315 3.291 -2.829 1.00 85.31 132 MET A N 1
ATOM 1044 C CA . MET A 1 132 ? 17.794 2.811 -4.135 1.00 85.31 132 MET A CA 1
ATOM 1045 C C . MET A 1 132 ? 17.591 3.846 -5.246 1.00 85.31 132 MET A C 1
ATOM 1047 O O . MET A 1 132 ? 18.492 4.070 -6.050 1.00 85.31 132 MET A O 1
ATOM 1051 N N . ILE A 1 133 ? 16.426 4.496 -5.300 1.00 85.69 133 ILE A N 1
ATOM 1052 C CA . ILE A 1 133 ? 16.124 5.495 -6.337 1.00 85.69 133 ILE A CA 1
ATOM 1053 C C . ILE A 1 133 ? 17.003 6.740 -6.155 1.00 85.69 133 ILE A C 1
ATOM 1055 O O . ILE A 1 133 ? 17.535 7.274 -7.128 1.00 85.69 133 ILE A O 1
ATOM 1059 N N . THR A 1 134 ? 17.206 7.178 -4.913 1.00 87.69 134 THR A N 1
ATOM 1060 C CA . THR A 1 134 ? 17.975 8.393 -4.590 1.00 87.69 134 THR A CA 1
ATOM 1061 C C . THR A 1 134 ? 19.492 8.193 -4.604 1.00 87.69 134 THR A C 1
ATOM 1063 O O . THR A 1 134 ? 20.234 9.167 -4.686 1.00 87.69 134 THR A O 1
ATOM 1066 N N . SER A 1 135 ? 19.969 6.947 -4.603 1.00 85.12 135 SER A N 1
ATOM 1067 C CA . SER A 1 135 ? 21.387 6.578 -4.737 1.00 85.12 135 SER A CA 1
ATOM 1068 C C . SER A 1 135 ? 21.802 6.217 -6.172 1.00 85.12 135 SER A C 1
ATOM 1070 O O . SER A 1 135 ? 22.868 5.639 -6.382 1.00 85.12 135 SER A O 1
ATOM 1072 N N . GLY A 1 136 ? 20.983 6.534 -7.183 1.00 79.94 136 GLY A N 1
ATOM 1073 C CA . GLY A 1 136 ? 21.290 6.247 -8.592 1.00 79.94 136 GLY A CA 1
ATOM 1074 C C . GLY A 1 136 ? 21.059 4.789 -9.008 1.00 79.94 136 GLY A C 1
ATOM 1075 O O . GLY A 1 136 ? 21.641 4.325 -9.990 1.00 79.94 136 GLY A O 1
ATOM 1076 N N . GLY A 1 137 ? 20.220 4.062 -8.266 1.00 77.19 137 GLY A N 1
ATOM 1077 C CA . GLY A 1 137 ? 19.855 2.673 -8.539 1.00 77.19 137 GLY A CA 1
ATOM 1078 C C . GLY A 1 137 ? 20.751 1.636 -7.862 1.00 77.19 137 GLY A C 1
ATOM 1079 O O . GLY A 1 137 ? 20.675 0.461 -8.224 1.00 77.19 137 GLY A O 1
ATOM 1080 N N . HIS A 1 138 ? 21.596 2.028 -6.900 1.00 77.75 138 HIS A N 1
ATOM 1081 C CA . HIS A 1 138 ? 22.449 1.072 -6.196 1.00 77.75 138 HIS A CA 1
ATOM 1082 C C . HIS A 1 138 ? 21.589 0.039 -5.453 1.00 77.75 138 HIS A C 1
ATOM 1084 O O . HIS A 1 138 ? 20.729 0.417 -4.661 1.00 77.75 138 HIS A O 1
ATOM 1090 N N . PRO A 1 139 ? 21.803 -1.273 -5.667 1.00 71.50 139 PRO A N 1
ATOM 1091 C CA . PRO A 1 139 ? 20.953 -2.308 -5.085 1.00 71.50 139 PRO A CA 1
ATOM 1092 C C . PRO A 1 139 ? 21.126 -2.459 -3.570 1.00 71.50 139 PRO A C 1
ATOM 1094 O O . PRO A 1 139 ? 20.229 -2.999 -2.933 1.00 71.50 139 PRO A O 1
ATOM 1097 N N . ASN A 1 140 ? 22.241 -1.981 -3.009 1.00 77.12 140 ASN A N 1
ATOM 1098 C CA . ASN A 1 140 ? 22.529 -1.965 -1.575 1.00 77.12 140 ASN A CA 1
ATOM 1099 C C . ASN A 1 140 ? 23.074 -0.581 -1.181 1.00 77.12 140 ASN A C 1
ATOM 1101 O O . ASN A 1 140 ? 24.291 -0.402 -1.107 1.00 77.12 140 ASN A O 1
ATOM 1105 N N . PRO A 1 141 ? 22.194 0.416 -1.014 1.00 77.62 141 PRO A N 1
ATOM 1106 C CA . PRO A 1 141 ? 22.595 1.763 -0.626 1.00 77.62 141 PRO A CA 1
ATOM 1107 C C . PRO A 1 141 ? 23.050 1.837 0.844 1.00 77.62 141 PRO A C 1
ATOM 1109 O O . PRO A 1 141 ? 22.867 0.901 1.626 1.00 77.62 141 PRO A O 1
ATOM 1112 N N . HIS A 1 142 ? 23.708 2.939 1.214 1.00 83.50 142 HIS A N 1
ATOM 1113 C CA . HIS A 1 142 ? 24.333 3.093 2.529 1.00 83.50 142 HIS A CA 1
ATOM 1114 C C . HIS A 1 142 ? 23.278 3.209 3.639 1.00 83.50 142 HIS A C 1
ATOM 1116 O O . HIS A 1 142 ? 22.406 4.073 3.584 1.00 83.50 142 HIS A O 1
ATOM 1122 N N . THR A 1 143 ? 23.401 2.415 4.708 1.00 84.94 143 THR A N 1
ATOM 1123 C CA . THR A 1 143 ? 22.393 2.304 5.783 1.00 84.94 143 THR A CA 1
ATOM 1124 C C . THR A 1 143 ? 21.977 3.648 6.396 1.00 84.94 143 THR A C 1
ATOM 1126 O O . THR A 1 143 ? 20.828 3.818 6.795 1.00 84.94 143 THR A O 1
ATOM 1129 N N . SER A 1 144 ? 22.882 4.629 6.457 1.00 88.75 144 SER A N 1
ATOM 1130 C CA . SER A 1 144 ? 22.572 5.978 6.956 1.00 88.75 144 SER A CA 1
ATOM 1131 C C . SER A 1 144 ? 21.511 6.705 6.120 1.00 88.75 144 SER A C 1
ATOM 1133 O O . SER A 1 144 ? 20.668 7.398 6.685 1.00 88.75 144 SER A O 1
ATOM 1135 N N . GLN A 1 145 ? 21.531 6.537 4.795 1.00 87.81 145 GLN A N 1
ATOM 1136 C CA . GLN A 1 145 ? 20.567 7.158 3.885 1.00 87.81 145 GLN A CA 1
ATOM 1137 C C . GLN A 1 145 ? 19.195 6.486 4.016 1.00 87.81 145 GLN A C 1
ATOM 1139 O O . GLN A 1 145 ? 18.179 7.171 4.126 1.00 87.81 145 GLN A O 1
ATOM 1144 N N . ARG A 1 146 ? 19.165 5.156 4.154 1.00 87.25 146 ARG A N 1
ATOM 1145 C CA . ARG A 1 146 ? 17.951 4.405 4.498 1.00 87.25 146 ARG A CA 1
ATOM 1146 C C . ARG A 1 146 ? 17.298 4.886 5.794 1.00 87.25 146 ARG A C 1
ATOM 1148 O O . ARG A 1 146 ? 16.088 5.094 5.823 1.00 87.25 146 ARG A O 1
ATOM 1155 N N . ILE A 1 147 ? 18.084 5.074 6.860 1.00 90.44 147 ILE A N 1
ATOM 1156 C CA . ILE A 1 147 ? 17.576 5.573 8.151 1.00 90.44 147 ILE A CA 1
ATOM 1157 C C . ILE A 1 147 ? 16.975 6.972 7.977 1.00 90.44 147 ILE A C 1
ATOM 1159 O O . ILE A 1 147 ? 15.892 7.239 8.493 1.00 90.44 147 ILE A O 1
ATOM 1163 N N . PHE A 1 148 ? 17.640 7.850 7.222 1.00 92.50 148 PHE A N 1
ATOM 1164 C CA . PHE A 1 148 ? 17.120 9.182 6.915 1.00 92.50 148 PHE A CA 1
ATOM 1165 C C . PHE A 1 148 ? 15.746 9.125 6.223 1.00 92.50 148 PHE A C 1
ATOM 1167 O O . PHE A 1 148 ? 14.826 9.834 6.641 1.00 92.50 148 PHE A O 1
ATOM 1174 N N . TRP A 1 149 ? 15.578 8.264 5.213 1.00 91.75 149 TRP A N 1
ATOM 1175 C CA . TRP A 1 149 ? 14.295 8.102 4.521 1.00 91.75 149 TRP A CA 1
ATOM 1176 C C . TRP A 1 149 ? 13.207 7.516 5.422 1.00 91.75 149 TRP A C 1
ATOM 1178 O O . TRP A 1 149 ? 12.111 8.071 5.463 1.00 91.75 149 TRP A O 1
ATOM 1188 N N . ALA A 1 150 ? 13.527 6.502 6.230 1.00 91.75 150 ALA A N 1
ATOM 1189 C CA . ALA A 1 150 ? 12.582 5.923 7.186 1.00 91.75 150 ALA A CA 1
ATOM 1190 C C . ALA A 1 150 ? 12.065 6.958 8.200 1.00 91.75 150 ALA A C 1
ATOM 1192 O O . ALA A 1 150 ? 10.860 7.063 8.438 1.00 91.75 150 ALA A O 1
ATOM 1193 N N . PHE A 1 151 ? 12.956 7.785 8.759 1.00 93.94 151 PHE A N 1
ATOM 1194 C CA . PHE A 1 151 ? 12.552 8.860 9.670 1.00 93.94 151 PHE A CA 1
ATOM 1195 C C . PHE A 1 151 ? 11.747 9.959 8.971 1.00 93.94 151 PHE A C 1
ATOM 1197 O O . PHE A 1 151 ? 10.783 10.463 9.546 1.00 93.94 151 PHE A O 1
ATOM 1204 N N . SER A 1 152 ? 12.118 10.329 7.745 1.00 94.12 152 SER A N 1
ATOM 1205 C CA . SER A 1 152 ? 11.423 11.370 6.978 1.00 94.12 152 SER A CA 1
ATOM 1206 C C . SER A 1 152 ? 9.997 10.950 6.614 1.00 94.12 152 SER A C 1
ATOM 1208 O O . SER A 1 152 ? 9.064 11.728 6.800 1.00 94.12 152 SER A O 1
ATOM 1210 N N . GLU A 1 153 ? 9.809 9.707 6.166 1.00 92.19 153 GLU A N 1
ATOM 1211 C CA . GLU A 1 153 ? 8.493 9.117 5.884 1.00 92.19 153 GLU A CA 1
ATOM 1212 C C . GLU A 1 153 ? 7.616 9.082 7.145 1.00 92.19 153 GLU A C 1
ATOM 1214 O O . GLU A 1 153 ? 6.465 9.528 7.115 1.00 92.19 153 GLU A O 1
ATOM 1219 N N . GLY A 1 154 ? 8.179 8.633 8.274 1.00 92.31 154 GLY A N 1
ATOM 1220 C CA . GLY A 1 154 ? 7.493 8.638 9.566 1.00 92.31 154 GLY A CA 1
ATOM 1221 C C . GLY A 1 154 ? 7.113 10.046 10.032 1.00 92.31 154 GLY A C 1
ATOM 1222 O O . GLY A 1 154 ? 5.990 10.265 10.482 1.00 92.31 154 GLY A O 1
ATOM 1223 N N . ALA A 1 155 ? 8.004 11.028 9.870 1.00 95.25 155 ALA A N 1
ATOM 1224 C CA . ALA A 1 155 ? 7.733 12.419 10.224 1.00 95.25 155 ALA A CA 1
ATOM 1225 C C . ALA A 1 155 ? 6.589 13.010 9.386 1.00 95.25 155 ALA A C 1
ATOM 1227 O O . ALA A 1 155 ? 5.687 13.641 9.939 1.00 95.25 155 ALA A O 1
ATOM 1228 N N . VAL A 1 156 ? 6.580 12.762 8.071 1.00 93.81 156 VAL A N 1
ATOM 1229 C CA . VAL A 1 156 ? 5.488 13.190 7.184 1.00 93.81 156 VAL A CA 1
ATOM 1230 C C . VAL A 1 156 ? 4.167 12.542 7.600 1.00 93.81 156 VAL A C 1
ATOM 1232 O O . VAL A 1 156 ? 3.161 13.243 7.720 1.00 93.81 156 VAL A O 1
ATOM 1235 N N . ALA A 1 157 ? 4.162 11.236 7.884 1.00 92.31 157 ALA A N 1
ATOM 1236 C CA . ALA A 1 157 ? 2.968 10.533 8.348 1.00 92.31 157 ALA A CA 1
ATOM 1237 C C . ALA A 1 157 ? 2.429 11.123 9.663 1.00 92.31 157 ALA A C 1
ATOM 1239 O O . ALA A 1 157 ? 1.235 11.410 9.758 1.00 92.31 157 ALA A O 1
ATOM 1240 N N . CYS A 1 158 ? 3.301 11.383 10.644 1.00 93.75 158 CYS A N 1
ATOM 1241 C CA . CYS A 1 158 ? 2.933 12.018 11.911 1.00 93.75 158 CYS A CA 1
ATOM 1242 C C . CYS A 1 158 ? 2.315 13.409 11.708 1.00 93.75 158 CYS A C 1
ATOM 1244 O O . CYS A 1 158 ? 1.284 13.714 12.304 1.00 93.75 158 CYS A O 1
ATOM 1246 N N . VAL A 1 159 ? 2.909 14.246 10.851 1.00 95.56 159 VAL A N 1
ATOM 1247 C CA . VAL A 1 159 ? 2.403 15.601 10.572 1.00 95.56 159 VAL A CA 1
ATOM 1248 C C . VAL A 1 159 ? 1.044 15.555 9.871 1.00 95.56 159 VAL A C 1
ATOM 1250 O O . VAL A 1 159 ? 0.140 16.312 10.232 1.00 95.56 159 VAL A O 1
ATOM 1253 N N . LEU A 1 160 ? 0.863 14.666 8.892 1.00 93.69 160 LEU A N 1
ATOM 1254 C CA . LEU A 1 160 ? -0.412 14.522 8.183 1.00 93.69 160 LEU A CA 1
ATOM 1255 C C . LEU A 1 160 ? -1.518 14.008 9.111 1.00 93.69 160 LEU A C 1
ATOM 1257 O O . LEU A 1 160 ? -2.618 14.561 9.114 1.00 93.69 160 LEU A O 1
ATOM 1261 N N . LEU A 1 161 ? -1.210 13.011 9.945 1.00 92.81 161 LEU A N 1
ATOM 1262 C CA . LEU A 1 161 ? -2.148 12.498 10.942 1.00 92.81 161 LEU A CA 1
ATOM 1263 C C . LEU A 1 161 ? -2.534 13.569 11.965 1.00 92.81 161 LEU A C 1
ATOM 1265 O O . LEU A 1 161 ? -3.719 13.744 12.233 1.00 92.81 161 LEU A O 1
ATOM 1269 N N . TYR A 1 162 ? -1.562 14.322 12.483 1.00 95.31 162 TYR A N 1
ATOM 1270 C CA . TYR A 1 162 ? -1.813 15.385 13.457 1.00 95.31 162 TYR A CA 1
ATOM 1271 C C . TYR A 1 162 ? -2.619 16.557 12.872 1.00 95.31 162 TYR A C 1
ATOM 1273 O O . TYR A 1 162 ? -3.481 17.111 13.546 1.00 95.31 162 TYR A O 1
ATOM 1281 N N . SER A 1 163 ? -2.350 16.947 11.622 1.00 93.38 163 SER A N 1
ATOM 1282 C CA . SER A 1 163 ? -2.960 18.137 11.006 1.00 93.38 163 SER A CA 1
ATOM 1283 C C . SER A 1 163 ? -4.366 17.912 10.452 1.00 93.38 163 SER A C 1
ATOM 1285 O O . SER A 1 163 ? -5.185 18.829 10.488 1.00 93.38 163 SER A O 1
ATOM 1287 N N . GLY A 1 164 ? -4.665 16.724 9.923 1.00 87.88 164 GLY A N 1
ATOM 1288 C CA . GLY A 1 164 ? -5.970 16.462 9.310 1.00 87.88 164 GLY A CA 1
ATOM 1289 C C . GLY A 1 164 ? -6.379 14.993 9.248 1.00 87.88 164 GLY A C 1
ATOM 1290 O O . GLY A 1 164 ? -7.294 14.654 8.491 1.00 87.88 164 GLY A O 1
ATOM 1291 N N . GLY A 1 165 ? -5.718 14.127 10.021 1.00 90.31 165 GLY A N 1
ATOM 1292 C CA . GLY A 1 165 ? -6.079 12.721 10.181 1.00 90.31 165 GLY A CA 1
ATOM 1293 C C . GLY A 1 165 ? -6.123 11.937 8.868 1.00 90.31 165 GLY A C 1
ATOM 1294 O O . GLY A 1 165 ? -5.366 12.188 7.925 1.00 90.31 165 GLY A O 1
ATOM 1295 N N . LEU A 1 166 ? -7.057 10.985 8.792 1.00 87.88 166 LEU A N 1
ATOM 1296 C CA . LEU A 1 166 ? -7.251 10.129 7.619 1.00 87.88 166 LEU A CA 1
ATOM 1297 C C . LEU A 1 166 ? -7.519 10.938 6.343 1.00 87.88 166 LEU A C 1
ATOM 1299 O O . LEU A 1 166 ? -6.994 10.611 5.281 1.00 87.88 166 LEU A O 1
ATOM 1303 N N . LYS A 1 167 ? -8.281 12.032 6.438 1.00 90.19 167 LYS A N 1
ATOM 1304 C CA . LYS A 1 167 ? -8.614 12.865 5.277 1.00 90.19 167 LYS A CA 1
ATOM 1305 C C . LYS A 1 167 ? -7.375 13.541 4.681 1.00 90.19 167 LYS A C 1
ATOM 1307 O O . LYS A 1 167 ? -7.252 13.616 3.456 1.00 90.19 167 LYS A O 1
ATOM 1312 N N . ALA A 1 168 ? -6.446 14.005 5.521 1.00 92.50 168 ALA A N 1
ATOM 1313 C CA . ALA A 1 168 ? -5.175 14.561 5.056 1.00 92.50 168 ALA A CA 1
ATOM 1314 C C . ALA A 1 168 ? -4.320 13.499 4.351 1.00 92.50 168 ALA A C 1
ATOM 1316 O O . ALA A 1 168 ? -3.811 13.762 3.261 1.00 92.50 168 ALA A O 1
ATOM 1317 N N . LEU A 1 169 ? -4.235 12.285 4.912 1.00 90.38 169 LEU A N 1
ATOM 1318 C CA . LEU A 1 169 ? -3.533 11.160 4.281 1.00 90.38 169 LEU A CA 1
ATOM 1319 C C . LEU A 1 169 ? -4.138 10.786 2.918 1.00 90.38 169 LEU A C 1
ATOM 1321 O O . LEU A 1 169 ? -3.407 10.647 1.937 1.00 90.38 169 LEU A O 1
ATOM 1325 N N . GLN A 1 170 ? -5.467 10.682 2.828 1.00 91.00 170 GLN A N 1
ATOM 1326 C CA . GLN A 1 170 ? -6.170 10.394 1.572 1.00 91.00 170 GLN A CA 1
ATOM 1327 C C . GLN A 1 170 ? -5.895 11.467 0.513 1.00 91.00 170 GLN A C 1
ATOM 1329 O O . GLN A 1 170 ? -5.576 11.153 -0.634 1.00 91.00 170 GLN A O 1
ATOM 1334 N N . THR A 1 171 ? -5.959 12.740 0.908 1.00 91.31 171 THR A N 1
ATOM 1335 C CA . THR A 1 171 ? -5.717 13.875 0.007 1.00 91.31 171 THR A CA 1
ATOM 1336 C C . THR A 1 171 ? -4.272 13.888 -0.492 1.00 91.31 171 THR A C 1
ATOM 1338 O O . THR A 1 171 ? -4.039 14.021 -1.694 1.00 91.31 171 THR A O 1
ATOM 1341 N N . ALA A 1 172 ? -3.299 13.686 0.403 1.00 91.94 172 ALA A N 1
ATOM 1342 C CA . ALA A 1 172 ? -1.887 13.594 0.039 1.00 91.94 172 ALA A CA 1
ATOM 1343 C C . ALA A 1 172 ? -1.633 12.448 -0.954 1.00 91.94 172 ALA A C 1
ATOM 1345 O O . ALA A 1 172 ? -0.913 12.630 -1.938 1.00 91.94 172 ALA A O 1
ATOM 1346 N N . SER A 1 173 ? -2.277 11.294 -0.757 1.00 90.88 173 SER A N 1
ATOM 1347 C CA . SER A 1 173 ? -2.172 10.160 -1.678 1.00 90.88 173 SER A CA 1
ATOM 1348 C C . SER A 1 173 ? -2.728 10.468 -3.074 1.00 90.88 173 SER A C 1
ATOM 1350 O O . SER A 1 173 ? -2.140 10.062 -4.073 1.00 90.88 173 SER A O 1
ATOM 1352 N N . ILE A 1 174 ? -3.847 11.193 -3.173 1.00 91.56 174 ILE A N 1
ATOM 1353 C CA . ILE A 1 174 ? -4.432 11.572 -4.470 1.00 91.56 174 ILE A CA 1
ATOM 1354 C C . ILE A 1 174 ? -3.518 12.561 -5.209 1.00 91.56 174 ILE A C 1
ATOM 1356 O O . ILE A 1 174 ? -3.234 12.375 -6.394 1.00 91.56 174 ILE A O 1
ATOM 1360 N N . ILE A 1 175 ? -3.022 13.587 -4.509 1.00 93.25 175 ILE A N 1
ATOM 1361 C CA . ILE A 1 175 ? -2.157 14.624 -5.096 1.00 93.25 175 ILE A CA 1
ATOM 1362 C C . ILE A 1 175 ? -0.838 14.022 -5.586 1.00 93.25 175 ILE A C 1
ATOM 1364 O O . ILE A 1 175 ? -0.376 14.366 -6.671 1.00 93.25 175 ILE A O 1
ATOM 1368 N N . THR A 1 176 ? -0.243 13.113 -4.811 1.00 90.62 176 TH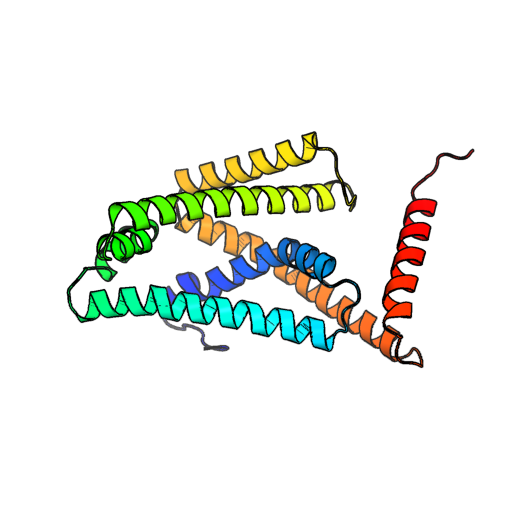R A N 1
ATOM 1369 C CA . THR A 1 176 ? 1.011 12.436 -5.181 1.00 90.62 176 THR A CA 1
ATOM 1370 C C . THR A 1 176 ? 0.821 11.400 -6.283 1.00 90.62 176 THR A C 1
ATOM 1372 O O . THR A 1 176 ? 1.701 11.254 -7.127 1.00 90.62 176 THR A O 1
ATOM 1375 N N . GLY A 1 177 ? -0.327 10.718 -6.340 1.00 90.88 177 GLY A N 1
ATOM 1376 C CA . GLY A 1 177 ? -0.634 9.771 -7.411 1.00 90.88 177 GLY A CA 1
ATOM 1377 C C . GLY A 1 177 ? -0.711 10.434 -8.790 1.00 90.88 177 GLY A C 1
ATOM 1378 O O . GLY A 1 177 ? -0.237 9.867 -9.772 1.00 90.88 177 GLY A O 1
ATOM 1379 N N . PHE A 1 178 ? -1.237 11.659 -8.875 1.00 91.19 178 PHE A N 1
ATOM 1380 C CA . PHE A 1 178 ? -1.433 12.366 -10.146 1.00 91.19 178 PHE A CA 1
ATOM 1381 C C . PHE A 1 178 ? -0.162 12.518 -11.016 1.00 91.19 178 PHE A C 1
ATOM 1383 O O . PHE A 1 178 ? -0.191 12.081 -12.168 1.00 91.19 178 PHE A O 1
ATOM 1390 N N . PRO A 1 179 ? 0.973 13.069 -10.534 1.00 93.12 179 PRO A N 1
ATOM 1391 C CA . PRO A 1 179 ? 2.199 13.141 -11.333 1.00 93.12 179 PRO A CA 1
ATOM 1392 C C . PRO A 1 179 ? 2.765 11.755 -11.676 1.00 93.12 179 PRO A C 1
ATOM 1394 O O . PRO A 1 179 ? 3.317 11.567 -12.761 1.00 93.12 179 PRO A O 1
ATOM 1397 N N . ILE A 1 180 ? 2.589 10.764 -10.796 1.00 93.00 180 ILE A N 1
ATOM 1398 C CA . ILE A 1 180 ? 3.047 9.391 -11.042 1.00 93.00 180 ILE A CA 1
ATOM 1399 C C . ILE A 1 180 ? 2.265 8.738 -12.189 1.00 93.00 180 ILE A C 1
ATOM 1401 O O . ILE A 1 180 ? 2.865 7.998 -12.965 1.00 93.00 180 ILE A O 1
ATOM 1405 N N . VAL A 1 181 ? 0.981 9.069 -12.390 1.00 94.75 181 VAL A N 1
ATOM 1406 C CA . VAL A 1 181 ? 0.221 8.616 -13.574 1.00 94.75 181 VAL A CA 1
ATOM 1407 C C . VAL A 1 181 ? 0.947 8.980 -14.866 1.00 94.75 181 VAL A C 1
ATOM 1409 O O . VAL A 1 181 ? 1.074 8.140 -15.754 1.00 94.75 181 VAL A O 1
ATOM 1412 N N . ILE A 1 182 ? 1.450 10.211 -14.977 1.00 94.50 182 ILE A N 1
ATOM 1413 C CA . ILE A 1 182 ? 2.146 10.675 -16.184 1.00 94.50 182 ILE A CA 1
ATOM 1414 C C . ILE A 1 182 ? 3.399 9.822 -16.423 1.00 94.50 182 ILE A C 1
ATOM 1416 O O . ILE A 1 182 ? 3.621 9.352 -17.540 1.00 94.50 182 ILE A O 1
ATOM 1420 N N . LEU A 1 183 ? 4.178 9.559 -15.370 1.00 92.62 183 LEU A N 1
ATOM 1421 C CA . LEU A 1 183 ? 5.362 8.699 -15.453 1.00 92.62 183 LEU A CA 1
ATOM 1422 C C . LEU A 1 183 ? 5.005 7.259 -15.840 1.00 92.62 183 LEU A C 1
ATOM 1424 O O . LEU A 1 183 ? 5.691 6.664 -16.670 1.00 92.62 183 LEU A O 1
ATOM 1428 N N . LEU A 1 184 ? 3.915 6.711 -15.300 1.00 93.31 184 LEU A N 1
ATOM 1429 C CA . LEU A 1 184 ? 3.435 5.377 -15.656 1.00 93.31 184 LEU A CA 1
ATOM 1430 C C . LEU A 1 184 ? 3.004 5.290 -17.118 1.00 93.31 184 LEU A C 1
ATOM 1432 O O . LEU A 1 184 ? 3.342 4.315 -17.778 1.00 93.31 184 LEU A O 1
ATOM 1436 N N . LEU A 1 185 ? 2.320 6.304 -17.653 1.00 95.31 185 LEU A N 1
ATOM 1437 C CA . LEU A 1 185 ? 1.931 6.334 -19.066 1.00 95.31 185 LEU A CA 1
ATOM 1438 C C . LEU A 1 185 ? 3.156 6.344 -19.990 1.00 95.31 185 LEU A C 1
ATOM 1440 O O . LEU A 1 185 ? 3.194 5.602 -20.975 1.00 95.31 185 LEU A O 1
ATOM 1444 N N . VAL A 1 186 ? 4.184 7.127 -19.644 1.00 95.75 186 VAL A N 1
ATOM 1445 C CA . VAL A 1 186 ? 5.475 7.115 -20.353 1.00 95.75 186 VAL A CA 1
ATOM 1446 C C . VAL A 1 186 ? 6.139 5.739 -20.240 1.00 95.75 186 VAL A C 1
ATOM 1448 O O . VAL A 1 186 ? 6.616 5.204 -21.243 1.00 95.75 186 VAL A O 1
ATOM 1451 N N . GLY A 1 187 ? 6.113 5.127 -19.054 1.00 93.56 187 GLY A N 1
ATOM 1452 C CA . GLY A 1 187 ? 6.610 3.772 -18.817 1.00 93.56 187 GLY A CA 1
ATOM 1453 C C . GLY A 1 187 ? 5.887 2.714 -19.657 1.00 93.56 187 GLY A C 1
ATOM 1454 O O . GLY A 1 187 ? 6.539 1.887 -20.289 1.00 93.56 187 GLY A O 1
ATOM 1455 N N . CYS A 1 188 ? 4.556 2.773 -19.748 1.00 94.81 188 CYS A N 1
ATOM 1456 C CA . CYS A 1 188 ? 3.753 1.890 -20.595 1.00 94.81 188 CYS A CA 1
ATOM 1457 C C . CYS A 1 188 ? 4.116 2.042 -22.075 1.00 94.81 188 CYS A C 1
ATOM 1459 O O . CYS A 1 188 ? 4.275 1.042 -22.775 1.00 94.81 188 CYS A O 1
ATOM 1461 N N . TYR A 1 189 ? 4.288 3.276 -22.555 1.00 96.25 189 TYR A N 1
ATOM 1462 C CA . TYR A 1 189 ? 4.742 3.523 -23.923 1.00 96.25 189 TYR A CA 1
ATOM 1463 C C . TYR A 1 189 ? 6.140 2.935 -24.175 1.00 96.25 189 TYR A C 1
ATOM 1465 O O . TYR A 1 189 ? 6.353 2.246 -25.177 1.00 96.25 189 TYR A O 1
ATOM 1473 N N . GLY A 1 190 ? 7.076 3.149 -23.245 1.00 95.12 190 GLY A N 1
ATOM 1474 C CA . GLY A 1 190 ? 8.416 2.566 -23.291 1.00 95.12 190 GLY A CA 1
ATOM 1475 C C . GLY A 1 190 ? 8.389 1.037 -23.320 1.00 95.12 190 GLY A C 1
ATOM 1476 O O . GLY A 1 190 ? 9.078 0.432 -24.138 1.00 95.12 190 GLY A O 1
ATOM 1477 N N . LEU A 1 191 ? 7.531 0.417 -22.507 1.00 93.00 191 LEU A N 1
ATOM 1478 C CA . LEU A 1 191 ? 7.348 -1.032 -22.453 1.00 93.00 191 LEU A CA 1
ATOM 1479 C C . LEU A 1 191 ? 6.812 -1.594 -23.775 1.00 93.00 191 LEU A C 1
ATOM 1481 O O . LEU A 1 191 ? 7.341 -2.576 -24.287 1.00 93.00 191 LEU A O 1
ATOM 1485 N N . VAL A 1 192 ? 5.805 -0.950 -24.373 1.00 94.31 192 VAL A N 1
ATOM 1486 C CA . VAL A 1 192 ? 5.279 -1.352 -25.688 1.00 94.31 192 VAL A CA 1
ATOM 1487 C C . VAL A 1 192 ? 6.360 -1.244 -26.761 1.00 94.31 192 VAL A C 1
ATOM 1489 O O . VAL A 1 192 ? 6.484 -2.137 -27.599 1.00 94.31 192 VAL A O 1
ATOM 1492 N N . LYS A 1 193 ? 7.164 -0.173 -26.744 1.00 93.69 193 LYS A N 1
ATOM 1493 C CA . LYS A 1 193 ? 8.295 -0.023 -27.668 1.00 93.69 193 LYS A CA 1
ATOM 1494 C C . LYS A 1 193 ? 9.332 -1.131 -27.459 1.00 93.69 193 LYS A C 1
ATOM 1496 O O . 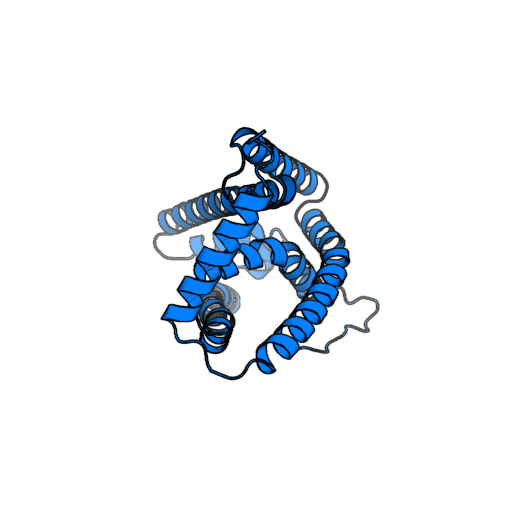LYS A 1 193 ? 9.766 -1.718 -28.444 1.00 93.69 193 LYS A O 1
ATOM 1501 N N . ALA A 1 194 ? 9.687 -1.435 -26.211 1.00 90.56 194 ALA A N 1
ATOM 1502 C CA . ALA A 1 194 ? 10.635 -2.494 -25.874 1.00 90.56 194 ALA A CA 1
ATOM 1503 C C . ALA A 1 194 ? 10.146 -3.866 -26.358 1.00 90.56 194 ALA A C 1
ATOM 1505 O O . ALA A 1 194 ? 10.883 -4.562 -27.046 1.00 90.56 194 ALA A O 1
ATOM 1506 N N . PHE A 1 195 ? 8.878 -4.210 -26.115 1.00 89.88 195 PHE A N 1
ATOM 1507 C CA . PHE A 1 195 ? 8.302 -5.470 -26.593 1.00 89.88 195 PHE A CA 1
ATOM 1508 C C . PHE A 1 195 ? 8.211 -5.567 -28.115 1.00 89.88 195 PHE A C 1
ATOM 1510 O O . PHE A 1 195 ? 8.329 -6.659 -28.656 1.00 89.88 195 PHE A O 1
ATOM 1517 N N . ARG A 1 196 ? 8.024 -4.453 -28.832 1.00 89.31 196 ARG A N 1
ATOM 1518 C CA . ARG A 1 196 ? 8.068 -4.463 -30.304 1.00 89.31 196 ARG A CA 1
ATOM 1519 C C . ARG A 1 196 ? 9.465 -4.751 -30.845 1.00 89.31 196 ARG A C 1
ATOM 1521 O O . ARG A 1 196 ? 9.574 -5.400 -31.876 1.00 89.31 196 ARG A O 1
ATOM 1528 N N . VAL A 1 197 ? 10.504 -4.251 -30.174 1.00 88.44 197 VAL A N 1
ATOM 1529 C CA . VAL A 1 197 ? 11.900 -4.548 -30.526 1.00 88.44 197 VAL A CA 1
ATOM 1530 C C . VAL A 1 197 ? 12.222 -6.006 -30.206 1.00 88.44 197 VAL A C 1
ATOM 1532 O O . VAL A 1 197 ? 12.769 -6.698 -31.053 1.00 88.44 197 VAL A O 1
ATOM 1535 N N . ASP A 1 198 ? 11.823 -6.480 -29.027 1.00 85.19 198 ASP A N 1
ATOM 1536 C CA . ASP A 1 198 ? 12.039 -7.862 -28.583 1.00 85.19 198 ASP A CA 1
ATOM 1537 C C . ASP A 1 198 ? 11.326 -8.879 -29.490 1.00 85.19 198 ASP A C 1
ATOM 1539 O O . ASP A 1 198 ? 11.927 -9.848 -29.935 1.00 85.19 198 ASP A O 1
ATOM 1543 N N . ALA A 1 199 ? 10.078 -8.605 -29.887 1.00 83.56 199 ALA A N 1
ATOM 1544 C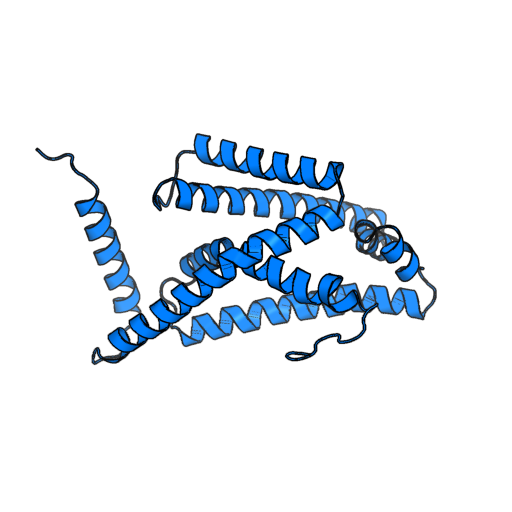 CA . ALA A 1 199 ? 9.321 -9.456 -30.808 1.00 83.56 199 ALA A CA 1
ATOM 1545 C C . ALA A 1 199 ? 9.898 -9.514 -32.236 1.00 83.56 199 ALA A C 1
ATOM 1547 O O . ALA A 1 199 ? 9.500 -10.381 -33.011 1.00 83.56 199 ALA A O 1
ATOM 1548 N N . ALA A 1 200 ? 10.789 -8.586 -32.602 1.00 81.31 200 ALA A N 1
ATOM 1549 C CA . ALA A 1 200 ? 11.491 -8.609 -33.882 1.00 81.31 200 ALA A CA 1
ATOM 1550 C C . ALA A 1 200 ? 12.745 -9.504 -33.857 1.00 81.31 200 ALA A C 1
ATOM 1552 O O . ALA A 1 200 ? 13.327 -9.756 -34.911 1.00 81.31 200 ALA A O 1
ATOM 1553 N N . VAL A 1 201 ? 13.167 -9.978 -32.679 1.00 79.38 201 VAL A N 1
ATOM 1554 C CA . VAL A 1 201 ? 14.261 -10.941 -32.522 1.00 79.38 201 VAL A CA 1
ATOM 1555 C C . VAL A 1 201 ? 13.719 -12.349 -32.779 1.00 79.38 201 VAL A C 1
ATOM 1557 O O . VAL A 1 201 ? 12.723 -12.764 -32.189 1.00 79.38 201 VAL A O 1
ATOM 1560 N N . GLU A 1 202 ? 14.359 -13.099 -33.677 1.00 74.69 202 GLU A N 1
ATOM 1561 C CA . GLU A 1 202 ? 13.949 -14.473 -33.980 1.00 74.69 202 GLU A CA 1
ATOM 1562 C C . GLU A 1 202 ? 14.401 -15.453 -32.885 1.00 74.69 202 GLU A C 1
ATOM 1564 O O . GLU A 1 202 ? 15.584 -15.543 -32.558 1.00 74.69 202 GLU A O 1
ATOM 1569 N N . GLY A 1 203 ? 13.451 -16.234 -32.362 1.00 68.06 203 GLY A N 1
ATOM 1570 C CA . GLY A 1 203 ? 13.687 -17.294 -31.377 1.00 68.06 203 GLY A CA 1
ATOM 1571 C C . GLY A 1 203 ? 12.966 -17.056 -30.047 1.00 68.06 203 GLY A C 1
ATOM 1572 O O . GLY A 1 203 ? 12.731 -15.925 -29.639 1.00 68.06 203 GLY A O 1
ATOM 1573 N N . VAL A 1 204 ? 12.587 -18.137 -29.358 1.00 66.88 204 VAL A N 1
ATOM 1574 C CA . VAL A 1 204 ? 12.077 -18.066 -27.978 1.00 66.88 204 VAL A CA 1
ATOM 1575 C C . VAL A 1 204 ? 13.261 -18.320 -27.046 1.00 66.88 204 VAL A C 1
ATOM 1577 O O . VAL A 1 204 ? 13.809 -19.423 -27.102 1.00 66.88 204 VAL A O 1
ATOM 1580 N N . PRO A 1 205 ? 13.659 -17.360 -26.192 1.00 66.56 205 PRO A N 1
ATOM 1581 C CA . PRO A 1 205 ? 14.749 -17.576 -25.249 1.00 66.56 205 PRO A CA 1
ATOM 1582 C C . PRO A 1 205 ? 14.439 -18.768 -24.339 1.00 66.56 205 PRO A C 1
ATOM 1584 O O . PRO A 1 205 ? 13.351 -18.854 -23.756 1.00 66.56 205 PRO A O 1
ATOM 1587 N N . SER A 1 206 ? 15.388 -19.692 -24.193 1.00 67.12 206 SER A N 1
ATOM 1588 C CA . SER A 1 206 ? 15.291 -20.744 -23.182 1.00 67.12 206 SER A CA 1
ATOM 1589 C C . SER A 1 206 ? 15.326 -20.120 -21.782 1.00 67.12 206 SER A C 1
ATOM 1591 O O . SER A 1 206 ? 15.897 -19.049 -21.575 1.00 67.12 206 SER A O 1
ATOM 1593 N N . LYS A 1 207 ? 14.779 -20.806 -20.766 1.00 64.81 207 LYS A N 1
ATOM 1594 C CA . LYS A 1 207 ? 14.889 -20.359 -19.361 1.00 64.81 207 LYS A CA 1
ATOM 1595 C C . LYS A 1 207 ? 16.348 -20.139 -18.934 1.00 64.81 207 LYS A C 1
ATOM 1597 O O . LYS A 1 207 ? 16.603 -19.276 -18.103 1.00 64.81 207 LYS A O 1
ATOM 1602 N N . THR A 1 208 ? 17.292 -20.880 -19.516 1.00 68.00 208 THR A N 1
ATOM 1603 C CA . THR A 1 208 ? 18.739 -20.680 -19.325 1.00 68.00 208 THR A CA 1
ATOM 1604 C C . THR A 1 208 ? 19.238 -19.361 -19.914 1.00 68.00 208 THR A C 1
ATOM 1606 O O . THR A 1 208 ? 20.031 -18.674 -19.274 1.00 68.00 208 THR A O 1
ATOM 1609 N N . ASP A 1 209 ? 18.725 -18.961 -21.077 1.00 67.31 209 ASP A N 1
ATOM 1610 C CA . ASP A 1 209 ? 19.127 -17.735 -21.779 1.00 67.31 209 ASP A CA 1
ATOM 1611 C C . ASP A 1 209 ? 18.599 -16.490 -21.053 1.00 67.31 209 ASP A C 1
ATOM 1613 O O . ASP A 1 209 ? 19.297 -15.482 -20.944 1.00 67.31 209 ASP A O 1
ATOM 1617 N N . LEU A 1 210 ? 17.399 -16.592 -20.464 1.00 66.38 210 LEU A N 1
ATOM 1618 C CA . LEU A 1 210 ? 16.803 -15.544 -19.624 1.00 66.38 210 LEU A CA 1
ATOM 1619 C C . LEU A 1 210 ? 17.628 -15.247 -18.362 1.00 66.38 210 LEU A C 1
ATOM 1621 O O . LEU A 1 210 ? 17.603 -14.126 -17.857 1.00 66.38 210 LEU A O 1
ATOM 1625 N N . VAL A 1 211 ? 18.336 -16.247 -17.830 1.00 64.38 211 VAL A N 1
ATOM 1626 C CA . VAL A 1 211 ? 19.212 -16.075 -16.662 1.00 64.38 211 VAL A CA 1
ATOM 1627 C C . VAL A 1 211 ? 20.574 -15.526 -17.094 1.00 64.38 211 VAL A C 1
ATOM 1629 O O . VAL A 1 211 ? 21.064 -14.586 -16.472 1.00 64.38 211 VAL A O 1
ATOM 1632 N N . ALA A 1 212 ? 21.142 -16.047 -18.188 1.00 63.50 212 ALA A N 1
ATOM 1633 C CA . ALA A 1 212 ? 22.466 -15.666 -18.682 1.00 63.50 212 ALA A CA 1
ATOM 1634 C C . ALA A 1 212 ? 22.538 -14.221 -19.217 1.00 63.50 212 ALA A C 1
ATOM 1636 O O . ALA A 1 212 ? 23.475 -13.499 -18.881 1.00 63.50 212 ALA A O 1
ATOM 1637 N N . GLY A 1 213 ? 21.545 -13.770 -19.998 1.00 59.88 213 GLY A N 1
ATOM 1638 C CA . GLY A 1 213 ? 21.533 -12.414 -20.576 1.00 59.88 213 GLY A CA 1
ATOM 1639 C C . GLY A 1 213 ? 21.376 -11.287 -19.545 1.00 59.88 213 GLY A C 1
ATOM 1640 O O . GLY A 1 213 ? 21.749 -10.142 -19.798 1.00 59.88 213 GLY A O 1
ATOM 1641 N N . TYR A 1 214 ? 20.850 -11.601 -18.359 1.00 57.50 214 TYR A N 1
ATOM 1642 C CA . TYR A 1 214 ? 20.766 -10.652 -17.250 1.00 57.50 214 TYR A CA 1
ATOM 1643 C C . TYR A 1 214 ? 22.129 -10.444 -16.576 1.00 57.50 214 TYR A C 1
ATOM 1645 O O . TYR A 1 214 ? 22.533 -9.305 -16.344 1.00 57.50 214 TYR A O 1
ATOM 1653 N N . ASP A 1 215 ? 22.852 -11.527 -16.278 1.00 56.00 215 ASP A N 1
ATOM 1654 C CA . ASP A 1 215 ? 24.129 -11.443 -15.562 1.00 56.00 215 ASP A CA 1
ATOM 1655 C C . ASP A 1 215 ? 25.228 -10.789 -16.435 1.00 56.00 215 ASP A C 1
ATOM 1657 O O . ASP A 1 215 ? 26.091 -10.086 -15.903 1.00 56.00 215 ASP A O 1
ATOM 1661 N N . SER A 1 216 ? 25.161 -10.922 -17.770 1.00 53.50 216 SER A N 1
ATOM 1662 C CA . SER A 1 216 ? 26.067 -10.241 -18.714 1.00 53.50 216 SER A CA 1
ATOM 1663 C C . SER A 1 216 ? 25.835 -8.727 -18.808 1.00 53.50 216 SER A C 1
ATOM 1665 O O . SER A 1 216 ? 26.796 -7.965 -18.857 1.00 53.50 216 SER A O 1
ATOM 1667 N N . ASN A 1 217 ? 24.577 -8.274 -18.785 1.00 50.12 217 ASN A N 1
ATOM 1668 C CA . ASN A 1 217 ? 24.252 -6.842 -18.830 1.00 50.12 217 ASN A CA 1
ATOM 1669 C C . ASN A 1 217 ? 24.494 -6.154 -17.476 1.00 50.12 217 ASN A C 1
ATOM 1671 O O . ASN A 1 217 ? 24.933 -5.006 -17.426 1.00 50.12 217 ASN A O 1
ATOM 1675 N N . ALA A 1 218 ? 24.271 -6.866 -16.366 1.00 48.81 218 ALA A N 1
ATOM 1676 C CA . ALA A 1 218 ? 24.609 -6.370 -15.034 1.00 48.81 218 ALA A CA 1
ATOM 1677 C C . ALA A 1 218 ? 26.129 -6.203 -14.854 1.00 48.81 218 ALA A C 1
ATOM 1679 O O . ALA A 1 218 ? 26.574 -5.235 -14.243 1.00 48.81 218 ALA A O 1
ATOM 1680 N N . THR A 1 219 ? 26.943 -7.109 -15.406 1.00 44.91 219 THR A N 1
ATOM 1681 C CA . THR A 1 219 ? 28.412 -7.004 -15.343 1.00 44.91 219 THR A CA 1
ATOM 1682 C C . THR A 1 219 ? 28.978 -5.929 -16.273 1.00 44.91 219 THR A C 1
ATOM 1684 O O . THR A 1 219 ? 29.926 -5.250 -15.876 1.00 44.91 219 THR A O 1
ATOM 1687 N N . SER A 1 220 ? 28.385 -5.691 -17.449 1.00 44.22 220 SER A N 1
ATOM 1688 C CA . SER A 1 220 ? 28.803 -4.587 -18.326 1.00 44.22 220 SER A CA 1
ATOM 1689 C C . SER A 1 220 ? 28.474 -3.207 -17.740 1.00 44.22 220 SER A C 1
ATOM 1691 O O . SER A 1 220 ? 29.325 -2.323 -17.763 1.00 44.22 220 SER A O 1
ATOM 1693 N N . GLU A 1 221 ? 27.294 -3.023 -17.132 1.00 44.69 221 GLU A N 1
ATOM 1694 C CA . GLU A 1 221 ? 26.925 -1.744 -16.495 1.00 44.69 221 GLU A CA 1
ATOM 1695 C C . GLU A 1 221 ? 27.742 -1.434 -15.228 1.00 44.69 221 GLU A C 1
ATOM 1697 O O . GLU A 1 221 ? 27.981 -0.266 -14.918 1.00 44.69 221 GLU A O 1
ATOM 1702 N N . ILE A 1 222 ? 28.187 -2.460 -14.490 1.00 46.22 222 ILE A N 1
ATOM 1703 C CA . ILE A 1 222 ? 29.093 -2.289 -13.341 1.00 46.22 222 ILE A CA 1
ATOM 1704 C C . ILE A 1 222 ? 30.513 -1.937 -13.817 1.00 46.22 222 ILE A C 1
ATOM 1706 O O . ILE A 1 222 ? 31.182 -1.127 -13.175 1.00 46.22 222 ILE A O 1
ATOM 1710 N N . SER A 1 223 ? 30.960 -2.492 -14.950 1.00 41.03 223 SER A N 1
ATOM 1711 C CA . SER A 1 223 ? 32.262 -2.171 -15.550 1.00 41.03 223 SER A CA 1
ATOM 1712 C C . SER A 1 223 ? 32.329 -0.724 -16.056 1.00 41.03 223 SER A C 1
ATOM 1714 O O . SER A 1 223 ? 33.324 -0.046 -15.814 1.00 41.03 223 SER A O 1
ATOM 1716 N N . ASP A 1 224 ? 31.265 -0.219 -16.689 1.00 47.62 224 ASP A N 1
ATOM 1717 C CA . ASP A 1 224 ? 31.219 1.158 -17.215 1.00 47.62 224 ASP A CA 1
ATOM 1718 C C . ASP A 1 224 ? 31.065 2.233 -16.122 1.00 47.62 224 ASP A C 1
ATOM 1720 O O . ASP A 1 224 ? 31.362 3.407 -16.349 1.00 47.62 224 ASP A O 1
ATOM 1724 N N . LYS A 1 225 ? 30.634 1.856 -14.910 1.00 47.09 225 LYS A N 1
ATOM 1725 C CA . LYS A 1 225 ? 30.480 2.775 -13.766 1.00 47.09 225 LYS A CA 1
ATOM 1726 C C . LYS A 1 225 ? 31.682 2.817 -12.819 1.00 47.09 225 LYS A C 1
ATOM 1728 O O . LYS A 1 225 ? 31.606 3.511 -11.805 1.00 47.09 225 LYS A O 1
ATOM 1733 N N . ASN A 1 226 ? 32.789 2.140 -13.135 1.00 40.31 226 ASN A N 1
ATOM 1734 C CA . ASN A 1 226 ? 34.005 2.180 -12.322 1.00 40.31 226 ASN A CA 1
ATOM 1735 C C . ASN A 1 226 ? 35.142 2.966 -13.015 1.00 40.31 226 ASN A C 1
ATOM 1737 O O . ASN A 1 226 ? 36.029 2.358 -13.614 1.00 40.31 226 ASN A O 1
ATOM 1741 N N . PRO A 1 227 ? 35.183 4.313 -12.928 1.00 48.00 227 PRO A N 1
ATOM 1742 C CA . PRO A 1 227 ? 36.291 5.117 -13.445 1.00 48.00 227 PRO A CA 1
ATOM 1743 C C . PRO A 1 227 ? 37.492 5.109 -12.478 1.00 48.00 227 PRO A C 1
ATOM 1745 O O . PRO A 1 227 ? 38.032 6.156 -12.130 1.00 48.00 227 PRO A O 1
ATOM 1748 N N . GLN A 1 228 ? 37.907 3.930 -12.011 1.00 44.97 228 GLN A N 1
ATOM 1749 C CA . GLN A 1 228 ? 39.131 3.738 -11.226 1.00 44.97 228 GLN A CA 1
ATOM 1750 C C . GLN A 1 228 ? 39.963 2.588 -11.803 1.00 44.97 228 GLN A C 1
ATOM 1752 O O . GLN A 1 228 ? 40.148 1.545 -11.185 1.00 44.97 228 GLN A O 1
ATOM 1757 N N . SER A 1 229 ? 40.468 2.790 -13.020 1.00 44.41 229 SER A N 1
ATOM 1758 C CA . SER A 1 229 ? 41.723 2.177 -13.471 1.00 44.41 229 SER A CA 1
ATOM 1759 C C . SER A 1 229 ? 42.376 3.033 -14.564 1.00 44.41 229 SER A C 1
ATOM 1761 O O . SER A 1 229 ? 42.368 2.694 -15.743 1.00 44.41 229 SER A O 1
ATOM 1763 N N . ALA A 1 230 ? 42.916 4.178 -14.147 1.00 36.81 230 ALA A N 1
ATOM 1764 C CA . ALA A 1 230 ? 44.052 4.859 -14.767 1.00 36.81 230 ALA A CA 1
ATOM 1765 C C . ALA A 1 230 ? 44.731 5.725 -13.700 1.00 36.81 230 ALA A C 1
ATOM 1767 O O . ALA A 1 230 ? 43.992 6.463 -13.008 1.00 36.81 230 ALA A O 1
#

Foldseek 3Di:
DVPDDPPDPPDCPCLVPVLLVLLQCLLCCLLVVVVLVVVCQLPDPVRSVCCVPPVVVVVVVVVCCVQVVLLVVCCVVVVDVLVVVCVVPVVCSSLRSLCSDPPSVVSNVVVVVVVVVCVVVVLLSVLLSVQCVVVVNPNDHDVVSSVVSSVVVVVVVVCQCVPPRPVSVSVVSSVSSVVSVVVVVVVVVVVVVVVVVVVVDPDDDDSVNSNVVVVVVVVVVVVVPDPPDD

Secondary structure (DSSP, 8-state):
-TT-----TT--HIIIIIIHHHHHHHHHHHHHHHHHHHHTTT--HHHHHHHHHHHHHHHHHHHIIIIIHHHHHHHHTTSS-HHHHHHH-GGGHHHHHHHTSTTHHHHHHHHHHHHHHHHHHHHHHHHHHHHHHHTTS-SS--HHHHHHHHHHHHHHHHHHHHHHHHHHHHHHHHHHHHHHHHHHHHHHHHHHHHHHHHTTS-SPPPHHHHHHHHHHHHHHHHHHT-----